Protein AF-A0A8H9HZ60-F1 (afdb_monomer_lite)

Sequence (226 aa):
MDEWSASLTGEKHLAPSTIRSYQGDVRLFTEFLIDARYGWGPACEEAFGTHPVAVCHEWNTLPRLQDYEGNPEARPFTRDELQRFLDYADDQVDRAVKSKRKGALAAYRDATLFKVVYGWGLRRTETSKLDVVDFGRNPKAPQFGRYGTLDVRYGKAKKGQPPRRRNVLSVMVWAVEAVAEYVENVRPRFGFPDHPALWITERGGRLQPGSINDRFEAYRDALAPR

Foldseek 3Di:
DQVVLCCCCPVVVDDLVVSLVVLVVLQVVLCVQPPVVVVNQVVCCVPPVGGGDRPRDPVRHDDCPDPDDDDPVPDDDDPVRLVLLLVLLVVQLVVCVVVPDPCNLVSLLLSLLSLVCVQQVDALQQSLPDFPVQFADDPVCCLLPSRQKGWRQADDDDVPGGGDIDITGGDDNVSSVSLVCCQPPRVVVLVAVPLGTSRADVVGDGDHSVNSVVSSCVSSVVPDDD

Structure (mmCIF, N/CA/C/O backbone):
data_AF-A0A8H9HZ60-F1
#
_entry.id   AF-A0A8H9HZ60-F1
#
loop_
_atom_site.group_PDB
_atom_site.id
_atom_site.type_symbol
_atom_site.label_atom_id
_atom_site.label_alt_id
_atom_site.label_comp_id
_atom_site.label_asym_id
_atom_site.label_entity_id
_atom_site.label_seq_id
_atom_site.pdbx_PDB_ins_code
_atom_site.Cartn_x
_atom_site.Cartn_y
_atom_site.Cartn_z
_atom_site.occupancy
_atom_site.B_iso_or_equiv
_atom_site.auth_seq_id
_atom_site.auth_comp_id
_atom_site.auth_asym_id
_atom_site.auth_atom_id
_atom_site.pdbx_PDB_model_num
ATOM 1 N N . MET A 1 1 ? 18.493 -14.191 -29.891 1.00 84.75 1 MET A N 1
ATOM 2 C CA . MET A 1 1 ? 17.252 -13.782 -29.190 1.00 84.75 1 MET A CA 1
ATOM 3 C C . MET A 1 1 ? 16.343 -14.963 -28.907 1.00 84.75 1 MET A C 1
ATOM 5 O O . MET A 1 1 ? 15.909 -15.091 -27.767 1.00 84.75 1 MET A O 1
ATOM 9 N N . ASP A 1 2 ? 16.091 -15.832 -29.887 1.00 83.56 2 ASP A N 1
ATOM 10 C CA . ASP A 1 2 ? 15.180 -16.974 -29.712 1.00 83.56 2 ASP A CA 1
ATOM 11 C C . ASP A 1 2 ? 15.686 -17.990 -28.687 1.00 83.56 2 ASP A C 1
ATOM 13 O O . ASP A 1 2 ? 14.967 -18.308 -27.749 1.00 83.56 2 ASP A O 1
ATOM 17 N N . GLU A 1 3 ? 16.951 -18.408 -28.783 1.00 87.88 3 GLU A N 1
ATOM 18 C CA . GLU A 1 3 ? 17.572 -19.330 -27.817 1.00 87.88 3 GLU A CA 1
ATOM 19 C C . GLU A 1 3 ? 17.566 -18.767 -26.386 1.00 87.88 3 GLU A C 1
ATOM 21 O O . GLU A 1 3 ? 17.199 -19.448 -25.432 1.00 87.88 3 GLU A O 1
ATOM 26 N N . TRP A 1 4 ? 17.883 -17.478 -26.236 1.00 90.56 4 TRP A N 1
ATOM 27 C CA . TRP A 1 4 ? 17.805 -16.796 -24.945 1.00 90.56 4 TRP A CA 1
ATOM 28 C C . TRP A 1 4 ? 16.369 -16.747 -24.408 1.00 90.56 4 TRP A C 1
ATOM 30 O O . TRP A 1 4 ? 16.133 -17.033 -23.241 1.00 90.56 4 TRP A O 1
ATOM 40 N N . SER A 1 5 ? 15.383 -16.441 -25.252 1.00 86.31 5 SER A N 1
ATOM 41 C CA . SER A 1 5 ? 13.973 -16.419 -24.839 1.00 86.31 5 SER A CA 1
ATOM 42 C C . SER A 1 5 ? 13.458 -17.823 -24.486 1.00 86.31 5 SER A C 1
ATOM 44 O O . SER A 1 5 ? 12.669 -17.977 -23.548 1.00 86.31 5 SER A O 1
ATOM 46 N N . ALA A 1 6 ? 13.943 -18.849 -25.190 1.00 86.81 6 ALA A N 1
ATOM 47 C CA . ALA A 1 6 ? 13.661 -20.248 -24.905 1.00 86.81 6 ALA A CA 1
ATOM 48 C C . ALA A 1 6 ? 14.235 -20.670 -23.547 1.00 86.81 6 ALA A C 1
ATOM 50 O O . ALA A 1 6 ? 13.501 -21.271 -22.768 1.00 86.81 6 ALA A O 1
ATOM 51 N N . SER A 1 7 ? 15.467 -20.285 -23.194 1.00 92.12 7 SER A N 1
ATOM 52 C CA . SER A 1 7 ? 16.032 -20.599 -21.871 1.00 92.12 7 SER A CA 1
ATOM 53 C C . SER A 1 7 ? 15.316 -19.860 -20.734 1.00 92.12 7 SER A C 1
ATOM 55 O O . SER A 1 7 ? 15.034 -20.447 -19.687 1.00 92.12 7 SER A O 1
ATOM 57 N N . LEU A 1 8 ? 14.902 -18.601 -20.941 1.00 90.75 8 LEU A N 1
ATOM 58 C CA . LEU A 1 8 ? 14.082 -17.873 -19.961 1.00 90.75 8 LEU A CA 1
ATOM 59 C C . LEU A 1 8 ? 12.740 -18.573 -19.673 1.00 90.75 8 LEU A C 1
ATOM 61 O O . LEU A 1 8 ? 12.241 -18.505 -18.548 1.00 90.75 8 LEU A O 1
ATOM 65 N N . THR A 1 9 ? 12.173 -19.248 -20.674 1.00 87.44 9 THR A N 1
ATOM 66 C CA . THR A 1 9 ? 10.899 -19.970 -20.560 1.00 87.44 9 THR A CA 1
ATOM 67 C C . THR A 1 9 ? 11.089 -21.393 -20.024 1.00 87.44 9 THR A C 1
ATOM 69 O O . THR A 1 9 ? 10.422 -21.797 -19.074 1.00 87.44 9 THR A O 1
ATOM 72 N N . GLY A 1 10 ? 11.985 -22.165 -20.641 1.00 87.31 10 GLY A N 1
ATOM 73 C CA . GLY A 1 10 ? 12.145 -23.602 -20.423 1.00 87.31 10 GLY A CA 1
ATOM 74 C C . GLY A 1 10 ? 13.052 -23.970 -19.255 1.00 87.31 10 GLY A C 1
ATOM 75 O O . GLY A 1 10 ? 12.804 -24.983 -18.616 1.00 87.31 10 GLY A O 1
ATOM 76 N N . GLU A 1 11 ? 14.061 -23.152 -18.946 1.00 92.62 11 GLU A N 1
ATOM 77 C CA . GLU A 1 11 ? 14.996 -23.422 -17.842 1.00 92.62 11 GLU A CA 1
ATOM 78 C C . GLU A 1 11 ? 14.675 -22.569 -16.618 1.00 92.62 11 GLU A C 1
ATOM 80 O O . GLU A 1 11 ? 14.647 -23.056 -15.490 1.00 92.62 11 GLU A O 1
ATOM 85 N N . LYS A 1 12 ? 14.429 -21.269 -16.829 1.00 89.94 12 LYS A N 1
ATOM 86 C CA . LYS A 1 12 ? 14.165 -20.330 -15.728 1.00 89.94 12 LYS A CA 1
ATOM 87 C C . LYS A 1 12 ? 12.693 -20.234 -15.346 1.00 89.94 12 LYS A C 1
ATOM 89 O O . LYS A 1 12 ? 12.387 -19.587 -14.346 1.00 89.94 12 LYS A O 1
ATOM 94 N N . HIS A 1 13 ? 11.801 -20.836 -16.137 1.00 87.75 13 HIS A N 1
ATOM 95 C CA . HIS A 1 13 ? 10.354 -20.855 -15.905 1.00 87.75 13 HIS A CA 1
ATOM 96 C C . HIS A 1 13 ? 9.770 -19.473 -15.567 1.00 87.75 13 HIS A C 1
ATOM 98 O O . HIS A 1 13 ? 8.895 -19.339 -14.708 1.00 87.75 13 HIS A O 1
ATOM 104 N N . LEU A 1 14 ? 10.276 -18.419 -16.216 1.00 88.69 14 LEU A N 1
ATOM 105 C CA . LEU A 1 14 ? 9.827 -17.058 -15.945 1.00 88.69 14 LEU A CA 1
ATOM 106 C C . LEU A 1 14 ? 8.430 -16.814 -16.515 1.00 88.69 14 LEU A C 1
ATOM 108 O O . LEU A 1 14 ? 8.050 -17.348 -17.556 1.00 88.69 14 LEU A O 1
ATOM 112 N N . ALA A 1 15 ? 7.680 -15.929 -15.858 1.00 85.00 15 ALA A N 1
ATOM 113 C CA . ALA A 1 15 ? 6.390 -15.490 -16.367 1.00 85.00 15 ALA A CA 1
ATOM 114 C C . ALA A 1 15 ? 6.552 -14.763 -17.723 1.00 85.00 15 ALA A C 1
ATOM 116 O O . ALA A 1 15 ? 7.487 -13.968 -17.877 1.00 85.00 15 ALA A O 1
ATOM 117 N N . PRO A 1 16 ? 5.613 -14.927 -18.677 1.00 84.81 16 PRO A N 1
ATOM 118 C CA . PRO A 1 16 ? 5.680 -14.263 -19.984 1.00 84.81 16 PRO A CA 1
ATOM 119 C C . PRO A 1 16 ? 5.831 -12.736 -19.904 1.00 84.81 16 PRO A C 1
ATOM 121 O O . PRO A 1 16 ? 6.540 -12.124 -20.705 1.00 84.81 16 PRO A O 1
ATOM 124 N N . SER A 1 17 ? 5.211 -12.107 -18.903 1.00 81.81 17 SER A N 1
ATOM 125 C CA . SER A 1 17 ? 5.324 -10.668 -18.648 1.00 81.81 17 SER A CA 1
ATOM 126 C C . SER A 1 17 ? 6.746 -10.242 -18.269 1.00 81.81 17 SER A C 1
ATOM 128 O O . SER A 1 17 ? 7.216 -9.206 -18.744 1.00 81.81 17 SER A O 1
ATOM 130 N N . THR A 1 18 ? 7.449 -11.053 -17.474 1.00 86.38 18 THR A N 1
ATOM 131 C CA . THR A 1 18 ? 8.854 -10.842 -17.104 1.00 86.38 18 THR A CA 1
ATOM 132 C C . THR A 1 18 ? 9.762 -10.984 -18.317 1.00 86.38 18 THR A C 1
ATOM 134 O O . THR A 1 18 ? 10.586 -10.105 -18.561 1.00 86.38 18 THR A O 1
ATOM 137 N N . ILE A 1 19 ? 9.568 -12.036 -19.117 1.00 89.62 19 ILE A N 1
ATOM 138 C CA . ILE A 1 19 ? 10.349 -12.268 -20.342 1.00 89.62 19 ILE A CA 1
ATOM 139 C C . ILE A 1 19 ? 10.196 -11.083 -21.298 1.00 89.62 19 ILE A C 1
ATOM 141 O O . ILE A 1 19 ? 11.192 -10.545 -21.779 1.00 89.62 19 ILE A O 1
ATOM 145 N N . ARG A 1 20 ? 8.966 -10.597 -21.508 1.00 87.44 20 ARG A N 1
ATOM 146 C CA . ARG A 1 20 ? 8.731 -9.398 -22.323 1.00 87.44 20 ARG A CA 1
ATOM 147 C C . ARG A 1 20 ? 9.354 -8.134 -21.756 1.00 87.44 20 ARG A C 1
ATOM 149 O O . ARG A 1 20 ? 9.775 -7.289 -22.538 1.00 87.44 20 ARG A O 1
ATOM 156 N N . SER A 1 21 ? 9.402 -7.977 -20.432 1.00 87.50 21 SER A N 1
ATOM 157 C CA . SER A 1 21 ? 10.111 -6.846 -19.823 1.00 87.50 21 SER A CA 1
ATOM 158 C C . SER A 1 21 ? 11.586 -6.883 -20.209 1.00 87.50 21 SER A C 1
ATOM 160 O O . SER A 1 21 ? 12.094 -5.894 -20.721 1.00 87.50 21 SER A O 1
ATOM 162 N N . TYR A 1 22 ? 12.239 -8.041 -20.069 1.00 91.50 22 TYR A N 1
ATOM 163 C CA . TYR A 1 22 ? 13.645 -8.196 -20.443 1.00 91.50 22 TYR A CA 1
ATOM 164 C C . TYR A 1 22 ? 13.882 -7.987 -21.938 1.00 91.50 22 TYR A C 1
ATOM 166 O O . TYR A 1 22 ? 14.799 -7.265 -22.316 1.00 91.50 22 TYR A O 1
ATOM 174 N N . GLN A 1 23 ? 13.040 -8.561 -22.802 1.00 91.25 23 GLN A N 1
ATOM 175 C CA . GLN A 1 23 ? 13.111 -8.313 -24.246 1.00 91.25 23 GLN A CA 1
ATOM 176 C C . GLN A 1 23 ? 12.928 -6.823 -24.576 1.00 91.25 23 GLN A C 1
ATOM 178 O O . GLN A 1 23 ? 13.615 -6.296 -25.450 1.00 91.25 23 GLN A O 1
ATOM 183 N N . GLY A 1 24 ? 12.036 -6.132 -23.859 1.00 90.19 24 GLY A N 1
ATOM 184 C CA . GLY A 1 24 ? 11.834 -4.690 -23.972 1.00 90.19 24 GLY A CA 1
ATOM 185 C C . GLY A 1 24 ? 13.065 -3.882 -23.564 1.00 90.19 24 GLY A C 1
ATOM 186 O O . GLY A 1 24 ? 13.444 -2.968 -24.292 1.00 90.19 24 GLY A O 1
ATOM 187 N N . ASP A 1 25 ? 13.713 -4.241 -22.456 1.00 91.75 25 ASP A N 1
ATOM 188 C CA . ASP A 1 25 ? 14.934 -3.584 -21.980 1.00 91.75 25 ASP A CA 1
ATOM 189 C C . ASP A 1 25 ? 16.093 -3.776 -22.970 1.00 91.75 25 ASP A C 1
ATOM 191 O O . ASP A 1 25 ? 16.764 -2.808 -23.330 1.00 91.75 25 ASP A O 1
ATOM 195 N N . VAL A 1 26 ? 16.279 -4.997 -23.490 1.00 93.12 26 VAL A N 1
ATOM 196 C CA . VAL A 1 26 ? 17.286 -5.283 -24.528 1.00 93.12 26 VAL A CA 1
ATOM 197 C C . VAL A 1 26 ? 16.985 -4.497 -25.800 1.00 93.12 26 VAL A C 1
ATOM 199 O O . VAL A 1 26 ? 17.895 -3.903 -26.374 1.00 93.12 26 VAL A O 1
ATOM 202 N N . ARG A 1 27 ? 15.714 -4.424 -26.221 1.00 91.75 27 ARG A N 1
ATOM 203 C CA . ARG A 1 27 ? 15.326 -3.630 -27.393 1.00 91.75 27 ARG A CA 1
ATOM 204 C C . ARG A 1 27 ? 15.700 -2.162 -27.205 1.00 91.75 27 ARG A C 1
ATOM 206 O O . ARG A 1 27 ? 16.402 -1.622 -28.052 1.00 91.75 27 ARG A O 1
ATOM 213 N N . LEU A 1 28 ? 15.294 -1.548 -26.091 1.00 92.25 28 LEU A N 1
ATOM 214 C CA . LEU A 1 28 ? 15.597 -0.144 -25.789 1.00 92.25 28 LEU A CA 1
ATOM 215 C C . LEU A 1 28 ? 17.107 0.120 -25.741 1.00 92.25 28 LEU A C 1
ATOM 217 O O . LEU A 1 28 ? 17.569 1.143 -26.239 1.00 92.25 28 LEU A O 1
ATOM 221 N N . PHE A 1 29 ? 17.881 -0.808 -25.178 1.00 93.06 29 PHE A N 1
ATOM 222 C CA . PHE A 1 29 ? 19.337 -0.710 -25.167 1.00 93.06 29 PHE A CA 1
ATOM 223 C C . PHE A 1 29 ? 19.929 -0.774 -26.580 1.00 93.06 29 PHE A C 1
ATOM 225 O O . PHE A 1 29 ? 20.767 0.050 -26.936 1.00 93.06 29 PHE A O 1
ATOM 232 N N . THR A 1 30 ? 19.466 -1.708 -27.414 1.00 92.88 30 THR A N 1
ATOM 233 C CA . THR A 1 30 ? 19.947 -1.823 -28.799 1.00 92.88 30 THR A CA 1
ATOM 234 C C . THR A 1 30 ? 19.542 -0.618 -29.647 1.00 92.88 30 THR A C 1
ATOM 236 O O . THR A 1 30 ? 20.363 -0.134 -30.413 1.00 92.88 30 THR A O 1
ATOM 239 N N . GLU A 1 31 ? 18.333 -0.074 -29.456 1.00 92.06 31 GLU A N 1
ATOM 240 C CA . GLU A 1 31 ? 17.872 1.166 -30.095 1.00 92.06 31 GLU A CA 1
ATOM 241 C C . GLU A 1 31 ? 18.759 2.356 -29.708 1.00 92.06 31 GLU A C 1
ATOM 243 O O . GLU A 1 31 ? 19.128 3.150 -30.567 1.00 92.06 31 GLU A O 1
ATOM 248 N N . PHE A 1 32 ? 19.157 2.454 -28.437 1.00 91.69 32 PHE A N 1
ATOM 249 C CA . PHE A 1 32 ? 20.102 3.470 -27.974 1.00 91.69 32 PHE A CA 1
ATOM 250 C C . PHE A 1 32 ? 21.490 3.333 -28.623 1.00 91.69 32 PHE A C 1
ATOM 252 O O . PHE A 1 32 ? 22.078 4.340 -29.013 1.00 91.69 32 PHE A O 1
ATOM 259 N N . LEU A 1 33 ? 22.011 2.109 -28.758 1.00 93.31 33 LEU A N 1
ATOM 260 C CA . LEU A 1 33 ? 23.333 1.864 -29.350 1.00 93.31 33 LEU A CA 1
ATOM 261 C C . LEU A 1 33 ? 23.398 2.181 -30.849 1.00 93.31 33 LEU A C 1
ATOM 263 O O . LEU A 1 33 ? 24.436 2.628 -31.331 1.00 93.31 33 LEU A O 1
ATOM 267 N N . ILE A 1 34 ? 22.319 1.931 -31.590 1.00 94.06 34 ILE A N 1
ATOM 268 C CA . ILE A 1 34 ? 22.291 2.137 -33.048 1.00 94.06 34 ILE A CA 1
ATOM 269 C C . ILE A 1 34 ? 21.817 3.536 -33.453 1.00 94.06 34 ILE A C 1
ATOM 271 O O . ILE A 1 34 ? 21.879 3.896 -34.627 1.00 94.06 34 ILE A O 1
ATOM 275 N N . ASP A 1 35 ? 21.321 4.333 -32.508 1.00 94.38 35 ASP A N 1
ATOM 276 C CA . ASP A 1 35 ? 20.880 5.692 -32.781 1.00 94.38 35 ASP A CA 1
ATOM 277 C C . ASP A 1 35 ? 22.085 6.604 -33.052 1.00 94.38 35 ASP A C 1
ATOM 279 O O . ASP A 1 35 ? 22.895 6.917 -32.172 1.00 94.38 35 ASP A O 1
ATOM 283 N N . ALA A 1 36 ? 22.173 7.058 -34.305 1.00 92.19 36 ALA A N 1
ATOM 284 C CA . ALA A 1 36 ? 23.266 7.876 -34.819 1.00 92.19 36 ALA A CA 1
ATOM 285 C C . ALA A 1 36 ? 23.504 9.166 -34.013 1.00 92.19 36 ALA A C 1
ATOM 287 O O . ALA A 1 36 ? 24.618 9.688 -34.024 1.00 92.19 36 ALA A O 1
ATOM 288 N N . ARG A 1 37 ? 22.502 9.668 -33.276 1.00 95.31 37 ARG A N 1
ATOM 289 C CA . ARG A 1 37 ? 22.633 10.869 -32.434 1.00 95.31 37 ARG A CA 1
ATOM 290 C C . ARG A 1 37 ? 23.625 10.694 -31.287 1.00 95.31 37 ARG A C 1
ATOM 292 O O . ARG A 1 37 ? 24.149 11.693 -30.802 1.00 95.31 37 ARG A O 1
ATOM 299 N N . TYR A 1 38 ? 23.870 9.461 -30.845 1.00 93.94 38 TYR A N 1
ATOM 300 C CA . TYR A 1 38 ? 24.785 9.173 -29.738 1.00 93.94 38 TYR A CA 1
ATOM 301 C C . TYR A 1 38 ? 26.203 8.810 -30.193 1.00 93.94 38 TYR A C 1
ATOM 303 O O . TYR A 1 38 ? 27.106 8.786 -29.364 1.00 93.94 38 TYR A O 1
ATOM 311 N N . GLY A 1 39 ? 26.418 8.538 -31.486 1.00 93.38 39 GLY A N 1
ATOM 312 C CA . GLY A 1 39 ? 27.750 8.268 -32.042 1.00 93.38 39 GLY A CA 1
ATOM 313 C C . GLY A 1 39 ? 28.370 6.916 -31.660 1.00 93.38 39 GLY A C 1
ATOM 314 O O . GLY A 1 39 ? 29.539 6.684 -31.961 1.00 93.38 39 GLY A O 1
ATOM 315 N N . TRP A 1 40 ? 27.611 6.007 -31.038 1.00 95.81 40 TRP A N 1
ATOM 316 C CA . TRP A 1 40 ? 28.119 4.692 -30.625 1.00 95.81 40 TRP A CA 1
ATOM 317 C C . TRP A 1 40 ? 28.503 3.791 -31.797 1.00 95.81 40 TRP A C 1
ATOM 319 O O . TRP A 1 40 ? 29.479 3.061 -31.683 1.00 95.81 40 TRP A O 1
ATOM 329 N N . GLY A 1 41 ? 27.789 3.867 -32.924 1.00 94.38 41 GLY A N 1
ATOM 330 C CA . GLY A 1 41 ? 28.121 3.106 -34.134 1.00 94.38 41 GLY A CA 1
ATOM 331 C C . GLY A 1 41 ? 29.574 3.319 -34.582 1.00 94.38 41 GLY A C 1
ATOM 332 O O . GLY A 1 41 ? 30.353 2.370 -34.514 1.00 94.38 41 GLY A O 1
ATOM 333 N N . PRO A 1 42 ? 29.969 4.556 -34.946 1.00 95.12 42 PRO A N 1
ATOM 334 C CA . PRO A 1 42 ? 31.350 4.871 -35.315 1.00 95.12 42 PRO A CA 1
ATOM 335 C C . PRO A 1 42 ? 32.375 4.539 -34.224 1.00 95.12 42 PRO A C 1
ATOM 337 O O . PRO A 1 42 ? 33.429 3.988 -34.523 1.00 95.12 42 PRO A O 1
ATOM 340 N N . ALA A 1 43 ? 32.058 4.820 -32.954 1.00 95.69 43 ALA A N 1
ATOM 341 C CA . ALA A 1 43 ? 32.955 4.505 -31.842 1.00 95.69 43 ALA A CA 1
ATOM 342 C C . ALA A 1 43 ? 33.203 2.990 -31.705 1.00 95.69 43 ALA A C 1
ATOM 344 O O . ALA A 1 43 ? 34.318 2.561 -31.413 1.00 95.69 43 ALA A O 1
ATOM 345 N N . CYS A 1 44 ? 32.177 2.165 -31.932 1.00 95.75 44 CYS A N 1
ATOM 346 C CA . CYS A 1 44 ? 32.318 0.714 -31.945 1.00 95.75 44 CYS A CA 1
ATOM 347 C C . CYS A 1 44 ? 33.093 0.218 -33.170 1.00 95.75 44 CYS A C 1
ATOM 349 O O . CYS A 1 44 ? 33.904 -0.693 -33.024 1.00 95.75 44 CYS A O 1
ATOM 351 N N . GLU A 1 45 ? 32.900 0.817 -34.348 1.00 95.12 45 GLU A N 1
ATOM 352 C CA . GLU A 1 45 ? 33.682 0.461 -35.539 1.00 95.12 45 GLU A CA 1
ATOM 353 C C . GLU A 1 45 ? 35.168 0.751 -35.343 1.00 95.12 45 GLU A C 1
ATOM 355 O O . GLU A 1 45 ? 36.001 -0.093 -35.666 1.00 95.12 45 GLU A O 1
ATOM 360 N N . GLU A 1 46 ? 35.503 1.896 -34.749 1.00 96.94 46 GLU A N 1
ATOM 361 C CA . GLU A 1 46 ? 36.883 2.258 -34.425 1.00 96.94 46 GLU A CA 1
ATOM 362 C C . GLU A 1 46 ? 37.497 1.307 -33.387 1.00 96.94 46 GLU A C 1
ATOM 364 O O . GLU A 1 46 ? 38.612 0.820 -33.569 1.00 96.94 46 GLU A O 1
ATOM 369 N N . ALA A 1 47 ? 36.770 1.012 -32.306 1.00 96.75 47 ALA A N 1
ATOM 370 C CA . ALA A 1 47 ? 37.297 0.221 -31.196 1.00 96.75 47 ALA A CA 1
ATOM 371 C C . ALA A 1 47 ? 37.300 -1.297 -31.450 1.00 96.75 47 ALA A C 1
ATOM 373 O O . ALA A 1 47 ? 38.166 -2.007 -30.937 1.00 96.75 47 ALA A O 1
ATOM 374 N N . PHE A 1 48 ? 36.321 -1.810 -32.198 1.00 95.88 48 PHE A N 1
ATOM 375 C CA . PHE A 1 48 ? 36.048 -3.246 -32.328 1.00 95.88 48 PHE A CA 1
ATOM 376 C C . PHE A 1 48 ? 35.998 -3.740 -33.780 1.00 95.88 48 PHE A C 1
ATOM 378 O O . PHE A 1 48 ? 35.824 -4.938 -34.002 1.00 95.88 48 PHE A O 1
ATOM 385 N N . GLY A 1 49 ? 36.136 -2.855 -34.774 1.00 95.38 49 GLY A N 1
ATOM 386 C CA . GLY A 1 49 ? 36.089 -3.211 -36.196 1.00 95.38 49 GLY A CA 1
ATOM 387 C C . GLY A 1 49 ? 34.691 -3.560 -36.718 1.00 95.38 49 GLY A C 1
ATOM 388 O O . GLY A 1 49 ? 34.571 -4.115 -37.808 1.00 95.38 49 GLY A O 1
ATOM 389 N N . THR A 1 50 ? 33.634 -3.285 -35.946 1.00 95.00 50 THR A N 1
ATOM 390 C CA . THR A 1 50 ? 32.233 -3.546 -36.316 1.00 95.00 50 THR A CA 1
ATOM 391 C C . THR A 1 50 ? 31.267 -2.650 -35.533 1.00 95.00 50 THR A C 1
ATOM 393 O O . THR A 1 50 ? 31.633 -2.109 -34.490 1.00 95.00 50 THR A O 1
ATOM 396 N N . HIS A 1 51 ? 30.022 -2.511 -35.996 1.00 90.81 51 HIS A N 1
ATOM 397 C CA . HIS A 1 51 ? 28.974 -1.720 -35.341 1.00 90.81 51 HIS A CA 1
ATOM 398 C C . HIS A 1 51 ? 27.875 -2.594 -34.710 1.00 90.81 51 HIS A C 1
ATOM 400 O O . HIS A 1 51 ? 27.600 -3.703 -35.178 1.00 90.81 51 HIS A O 1
ATOM 406 N N . PRO A 1 52 ? 27.195 -2.102 -33.656 1.00 92.62 52 PRO A N 1
ATOM 407 C CA . PRO A 1 52 ? 26.023 -2.766 -33.103 1.00 92.62 52 PRO A CA 1
ATOM 408 C C . PRO A 1 52 ? 24.858 -2.771 -34.101 1.00 92.62 52 PRO A C 1
ATOM 410 O O . PRO A 1 52 ? 24.654 -1.820 -34.852 1.00 92.62 52 PRO A O 1
ATOM 413 N N . VAL A 1 53 ? 24.043 -3.824 -34.051 1.00 90.62 53 VAL A N 1
ATOM 414 C CA . VAL A 1 53 ? 22.792 -3.945 -34.811 1.00 90.62 53 VAL A CA 1
ATOM 415 C C . VAL A 1 53 ? 21.629 -4.241 -33.868 1.00 90.62 53 VAL A C 1
ATOM 417 O O . VAL A 1 53 ? 21.815 -4.813 -32.790 1.00 90.62 53 VAL A O 1
ATOM 420 N N . ALA A 1 54 ? 20.411 -3.869 -34.268 1.00 89.06 54 ALA A N 1
ATOM 421 C CA . ALA A 1 54 ? 19.213 -4.284 -33.547 1.00 89.06 54 ALA A CA 1
ATOM 422 C C . ALA A 1 54 ? 19.089 -5.811 -33.602 1.00 89.06 54 ALA A C 1
ATOM 424 O O . ALA A 1 54 ? 19.085 -6.389 -34.685 1.00 89.06 54 ALA A O 1
ATOM 425 N N . VAL A 1 55 ? 18.961 -6.452 -32.440 1.00 89.50 55 VAL A N 1
ATOM 426 C CA . VAL A 1 55 ? 18.745 -7.907 -32.350 1.00 89.50 55 VAL A CA 1
ATOM 427 C C . VAL A 1 55 ? 17.308 -8.265 -31.975 1.00 89.50 55 VAL A C 1
ATOM 429 O O . VAL A 1 55 ? 16.903 -9.412 -32.147 1.00 89.50 55 VAL A O 1
ATOM 432 N N . CYS A 1 56 ? 16.534 -7.294 -31.480 1.00 87.31 56 CYS A N 1
ATOM 433 C CA . CYS A 1 56 ? 15.121 -7.441 -31.141 1.00 87.31 56 CYS A CA 1
ATOM 434 C C . CYS A 1 56 ? 14.243 -7.012 -32.323 1.00 87.31 56 CYS A C 1
ATOM 436 O O . CYS A 1 56 ? 14.213 -5.839 -32.693 1.00 87.31 56 CYS A O 1
ATOM 438 N N . HIS A 1 57 ? 13.478 -7.951 -32.862 1.00 83.38 57 HIS A N 1
ATOM 439 C CA . HIS A 1 57 ? 12.555 -7.781 -33.975 1.00 83.38 57 HIS A CA 1
ATOM 440 C C . HIS A 1 57 ? 11.167 -8.312 -33.608 1.00 83.38 57 HIS A C 1
ATOM 442 O O . HIS A 1 57 ? 10.991 -9.044 -32.633 1.00 83.38 57 HIS A O 1
ATOM 448 N N . GLU A 1 58 ? 10.162 -7.964 -34.407 1.00 77.12 58 GLU A N 1
ATOM 449 C CA . GLU A 1 58 ? 8.775 -8.379 -34.166 1.00 77.12 58 GLU A CA 1
ATOM 450 C C . GLU A 1 58 ? 8.600 -9.908 -34.169 1.00 77.12 58 GLU A C 1
ATOM 452 O O . GLU A 1 58 ? 7.808 -10.437 -33.398 1.00 77.12 58 GLU A O 1
ATOM 457 N N . TRP A 1 59 ? 9.387 -10.630 -34.971 1.00 76.69 59 TRP A N 1
ATOM 458 C CA . TRP A 1 59 ? 9.315 -12.092 -35.088 1.00 76.69 59 TRP A CA 1
ATOM 459 C C . TRP A 1 59 ? 10.102 -12.866 -34.021 1.00 76.69 59 TRP A C 1
ATOM 461 O O . TRP A 1 59 ? 9.896 -14.068 -33.894 1.00 76.69 59 TRP A O 1
ATOM 471 N N . ASN A 1 60 ? 10.997 -12.214 -33.268 1.00 81.69 60 ASN A N 1
ATOM 472 C CA . ASN A 1 60 ? 11.846 -12.863 -32.252 1.00 81.69 60 ASN A CA 1
ATOM 473 C C . ASN A 1 60 ? 11.637 -12.299 -30.831 1.00 81.69 60 ASN A C 1
ATOM 475 O O . ASN A 1 60 ? 12.427 -12.547 -29.915 1.00 81.69 60 ASN A O 1
ATOM 479 N N . THR A 1 61 ? 10.568 -11.519 -30.647 1.00 79.38 61 THR A N 1
ATOM 480 C CA . THR A 1 61 ? 10.119 -11.007 -29.350 1.00 79.38 61 THR A CA 1
ATOM 481 C C . THR A 1 61 ? 8.689 -11.454 -29.090 1.00 79.38 61 THR A C 1
ATOM 483 O O . THR A 1 61 ? 7.899 -11.637 -30.011 1.00 79.38 61 THR A O 1
ATOM 486 N N . LEU A 1 62 ? 8.340 -11.664 -27.821 1.00 72.00 62 LEU A N 1
ATOM 487 C CA . LEU A 1 62 ? 6.990 -12.067 -27.451 1.00 72.00 62 LEU A CA 1
ATOM 488 C C . LEU A 1 62 ? 6.049 -10.860 -27.606 1.00 72.00 62 LEU A C 1
ATOM 490 O O . LEU A 1 62 ? 6.230 -9.854 -26.910 1.00 72.00 62 LEU A O 1
ATOM 494 N N . PRO A 1 63 ? 5.015 -10.929 -28.462 1.00 66.88 63 PRO A N 1
ATOM 495 C CA . PRO A 1 63 ? 4.046 -9.852 -28.577 1.00 66.88 63 PRO A CA 1
ATOM 496 C C . PRO A 1 63 ? 3.191 -9.744 -27.308 1.00 66.88 63 PRO A C 1
ATOM 498 O O . PRO A 1 63 ? 2.891 -10.726 -26.620 1.00 66.88 63 PRO A O 1
ATOM 501 N N . ARG A 1 64 ? 2.747 -8.525 -26.987 1.00 63.00 64 ARG A N 1
ATOM 502 C CA . ARG A 1 64 ? 1.710 -8.314 -25.970 1.00 63.00 64 ARG A CA 1
ATOM 503 C C . ARG A 1 64 ? 0.341 -8.521 -26.617 1.00 63.00 64 ARG A C 1
ATOM 505 O O . ARG A 1 64 ? -0.309 -7.560 -27.009 1.00 63.00 64 ARG A O 1
ATOM 512 N N . LEU A 1 65 ? -0.066 -9.782 -26.751 1.00 62.59 65 LEU A N 1
ATOM 513 C CA . LEU A 1 65 ? -1.329 -10.158 -27.401 1.00 62.59 65 LEU A CA 1
ATOM 514 C C . LEU A 1 65 ? -2.566 -9.879 -26.532 1.00 62.59 65 LEU A C 1
ATOM 516 O O . LEU A 1 65 ? -3.666 -9.765 -27.062 1.00 62.59 65 LEU A O 1
ATOM 520 N N . GLN A 1 66 ? -2.403 -9.752 -25.209 1.00 57.19 66 GLN A N 1
ATOM 521 C CA . GLN A 1 66 ? -3.496 -9.471 -24.277 1.00 57.19 66 GLN A CA 1
ATOM 522 C C . GLN A 1 66 ? -3.158 -8.340 -23.304 1.00 57.19 66 GLN A C 1
ATOM 524 O O . GLN A 1 66 ? -2.028 -8.170 -22.837 1.00 57.19 66 GLN A O 1
ATOM 529 N N . ASP A 1 67 ? -4.182 -7.552 -22.978 1.00 54.19 67 ASP A N 1
ATOM 530 C CA . ASP A 1 67 ? -4.060 -6.453 -22.025 1.00 54.19 67 ASP A CA 1
ATOM 531 C C . ASP A 1 67 ? -4.044 -6.916 -20.562 1.00 54.19 67 ASP A C 1
ATOM 533 O O . ASP A 1 67 ? -3.469 -6.219 -19.717 1.00 54.19 67 ASP A O 1
ATOM 537 N N . TYR A 1 68 ? -4.626 -8.086 -20.279 1.00 60.12 68 TYR A N 1
ATOM 538 C CA . TYR A 1 68 ? -4.688 -8.713 -18.963 1.00 60.12 68 TYR A CA 1
ATOM 539 C C . TYR A 1 68 ? -4.009 -10.084 -18.982 1.00 60.12 68 TYR A C 1
ATOM 541 O O . TYR A 1 68 ? -4.351 -10.931 -19.796 1.00 60.12 68 TYR A O 1
ATOM 549 N N . GLU A 1 69 ? -3.074 -10.295 -18.057 1.00 63.31 69 GLU A N 1
ATOM 550 C CA . GLU A 1 69 ? -2.274 -11.525 -17.932 1.00 63.31 69 GLU A CA 1
ATOM 551 C C . GLU A 1 69 ? -2.212 -12.010 -16.482 1.00 63.31 69 GLU A C 1
ATOM 553 O O . GLU A 1 69 ? -1.202 -12.537 -16.015 1.00 63.31 69 GLU A O 1
ATOM 558 N N . GLY A 1 70 ? -3.269 -11.739 -15.715 1.00 67.94 70 GLY A N 1
ATOM 559 C CA . GLY A 1 70 ? -3.372 -12.274 -14.365 1.00 67.94 70 GLY A CA 1
ATOM 560 C C . GLY A 1 70 ? -3.479 -13.796 -14.403 1.00 67.94 70 GLY A C 1
ATOM 561 O O . GLY A 1 70 ? -4.113 -14.350 -15.298 1.00 67.94 70 GLY A O 1
ATOM 562 N N . ASN A 1 71 ? -2.875 -14.463 -13.418 1.00 73.25 71 ASN A N 1
ATOM 563 C CA . ASN A 1 71 ? -3.081 -15.892 -13.217 1.00 73.25 71 ASN A CA 1
ATOM 564 C C . ASN A 1 71 ? -4.582 -16.142 -12.948 1.00 73.25 71 ASN A C 1
ATOM 566 O O . ASN A 1 71 ? -5.100 -15.543 -12.002 1.00 73.25 71 ASN A O 1
ATOM 570 N N . PRO A 1 72 ? -5.282 -16.991 -13.727 1.00 78.12 72 PRO A N 1
ATOM 571 C CA . PRO A 1 72 ? -6.699 -17.289 -13.499 1.00 78.12 72 PRO A CA 1
ATOM 572 C C . PRO A 1 72 ? -6.980 -17.864 -12.102 1.00 78.12 72 PRO A C 1
ATOM 574 O O . PRO A 1 72 ? -8.053 -17.627 -11.554 1.00 78.12 72 PRO A O 1
ATOM 577 N N . GLU A 1 73 ? -5.998 -18.528 -11.485 1.00 80.12 73 GLU A N 1
ATOM 578 C CA . GLU A 1 73 ? -6.105 -19.062 -10.121 1.00 80.12 73 GLU A CA 1
ATOM 579 C C . GLU A 1 73 ? -6.093 -17.967 -9.039 1.00 80.12 73 GLU A C 1
ATOM 581 O O . GLU A 1 73 ? -6.475 -18.207 -7.892 1.00 80.12 73 GLU A O 1
ATOM 586 N N . ALA A 1 74 ? -5.704 -16.730 -9.378 1.00 80.75 74 ALA A N 1
ATOM 587 C CA . ALA A 1 74 ? -5.789 -15.579 -8.480 1.00 80.75 74 ALA A CA 1
ATOM 588 C C . ALA A 1 74 ? -7.234 -15.050 -8.396 1.00 80.75 74 ALA A C 1
ATOM 590 O O . ALA A 1 74 ? -7.532 -13.916 -8.787 1.00 80.75 74 ALA A O 1
ATOM 591 N N . ARG A 1 75 ? -8.148 -15.889 -7.893 1.00 89.12 75 ARG A N 1
ATOM 592 C CA . ARG A 1 75 ? -9.567 -15.552 -7.752 1.00 89.12 75 ARG A CA 1
ATOM 593 C C . ARG A 1 75 ? -9.840 -14.623 -6.557 1.00 89.12 75 ARG A C 1
ATOM 595 O O . ARG A 1 75 ? -9.097 -14.637 -5.573 1.00 89.12 75 ARG A O 1
ATOM 602 N N . PRO A 1 76 ? -10.943 -13.855 -6.585 1.00 89.81 76 PRO A N 1
ATOM 603 C CA . PRO A 1 76 ? -11.426 -13.139 -5.409 1.00 89.81 76 PRO A CA 1
ATOM 604 C C . PRO A 1 76 ? -11.769 -14.086 -4.248 1.00 89.81 76 PRO A C 1
ATOM 606 O O . PRO A 1 76 ? -12.180 -15.231 -4.465 1.00 89.81 76 PRO A O 1
ATOM 609 N N . PHE A 1 77 ? -11.667 -13.583 -3.016 1.00 92.81 77 PHE A N 1
ATOM 610 C CA . PHE A 1 77 ? -12.232 -14.257 -1.847 1.00 92.81 77 PHE A CA 1
ATOM 611 C C . PHE A 1 77 ? -13.754 -14.361 -1.962 1.00 92.81 77 PHE A C 1
ATOM 613 O O . PHE A 1 77 ? -14.433 -13.431 -2.404 1.00 92.81 77 PHE A O 1
ATOM 620 N N . THR A 1 78 ? -14.291 -15.489 -1.508 1.00 94.81 78 THR A N 1
ATOM 621 C CA . THR A 1 78 ? -15.705 -15.597 -1.146 1.00 94.81 78 THR A CA 1
ATOM 622 C C . THR A 1 78 ? -16.000 -14.731 0.082 1.00 94.81 78 THR A C 1
ATOM 624 O O . THR A 1 78 ? -15.091 -14.295 0.792 1.00 94.81 78 THR A O 1
ATOM 627 N N . ARG A 1 79 ? -17.285 -14.480 0.361 1.00 94.19 79 ARG A N 1
ATOM 628 C CA . ARG A 1 79 ? -17.684 -13.706 1.549 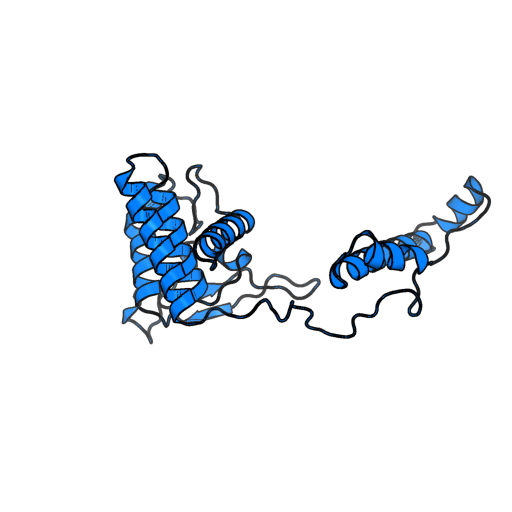1.00 94.19 79 ARG A CA 1
ATOM 629 C C . ARG A 1 79 ? -17.209 -14.364 2.847 1.00 94.19 79 ARG A C 1
ATOM 631 O O . ARG A 1 79 ? -16.694 -13.662 3.708 1.00 94.19 79 ARG A O 1
ATOM 638 N N . ASP A 1 80 ? -17.293 -15.688 2.939 1.00 96.50 80 ASP A N 1
ATOM 639 C CA . ASP A 1 80 ? -16.882 -16.436 4.132 1.00 96.50 80 ASP A CA 1
ATOM 640 C C . ASP A 1 80 ? -15.358 -16.462 4.304 1.00 96.50 80 ASP A C 1
ATOM 642 O O . ASP A 1 80 ? -14.844 -16.401 5.418 1.00 96.50 80 ASP A O 1
ATOM 646 N N . GLU A 1 81 ? -14.597 -16.532 3.209 1.00 96.31 81 GLU A N 1
ATOM 647 C CA . GLU A 1 81 ? -13.135 -16.391 3.257 1.00 96.31 81 GLU A CA 1
ATOM 648 C C . GLU A 1 81 ? -12.716 -14.993 3.697 1.00 96.31 81 GLU A C 1
ATOM 650 O O . GLU A 1 81 ? -11.817 -14.860 4.523 1.00 96.31 81 GLU A O 1
ATOM 655 N N . LEU A 1 82 ? -13.386 -13.958 3.189 1.00 96.62 82 LEU A N 1
ATOM 656 C CA . LEU A 1 82 ? -13.128 -12.590 3.612 1.00 96.62 82 LEU A CA 1
ATOM 657 C C . LEU A 1 82 ? -13.471 -12.381 5.090 1.00 96.62 82 LEU A C 1
ATOM 659 O O . LEU A 1 82 ? -12.681 -11.764 5.799 1.00 96.62 82 LEU A O 1
ATOM 663 N N . GLN A 1 83 ? -14.616 -12.890 5.550 1.00 96.62 83 GLN A N 1
ATOM 664 C CA . GLN A 1 83 ? -15.005 -12.807 6.957 1.00 96.62 83 GLN A CA 1
ATOM 665 C C . GLN A 1 83 ? -13.943 -13.472 7.835 1.00 96.62 83 GLN A C 1
ATOM 667 O O . GLN A 1 83 ? -13.378 -12.811 8.699 1.00 96.62 83 GLN A O 1
ATOM 672 N N . ARG A 1 84 ? -13.557 -14.718 7.525 1.00 97.88 84 ARG A N 1
ATOM 673 C CA . ARG A 1 84 ? -12.483 -15.427 8.243 1.00 97.88 84 ARG A CA 1
ATOM 674 C C . ARG A 1 84 ? -11.154 -14.675 8.219 1.00 97.88 84 ARG A C 1
ATOM 676 O O . ARG A 1 84 ? -10.431 -14.687 9.208 1.00 97.88 84 ARG A O 1
ATOM 683 N N . PHE A 1 85 ? -10.822 -14.024 7.106 1.00 98.06 85 PHE A N 1
ATOM 684 C CA . PHE A 1 85 ? -9.615 -13.209 6.994 1.00 98.06 85 PHE A CA 1
ATOM 685 C C . PHE A 1 85 ? -9.646 -11.990 7.925 1.00 98.06 85 PHE A C 1
ATOM 687 O O . PHE A 1 85 ? -8.654 -11.710 8.600 1.00 98.06 85 PHE A O 1
ATOM 694 N N . LEU A 1 86 ? -10.770 -11.270 7.979 1.00 98.06 86 LEU A N 1
ATOM 695 C CA . LEU A 1 86 ? -10.929 -10.113 8.862 1.00 98.06 86 LEU A CA 1
ATOM 696 C C . LEU A 1 86 ? -10.998 -10.532 10.338 1.00 98.06 86 LEU A C 1
ATOM 698 O O . LEU A 1 86 ? -10.332 -9.905 11.159 1.00 98.06 86 LEU A O 1
ATOM 702 N N . ASP A 1 87 ? -11.691 -11.627 10.651 1.00 98.25 87 ASP A N 1
ATOM 703 C CA . ASP A 1 87 ? -11.746 -12.199 12.002 1.00 98.25 87 ASP A CA 1
ATOM 704 C C . ASP A 1 87 ? -10.351 -12.623 12.471 1.00 98.25 87 ASP A C 1
ATOM 706 O O . ASP A 1 87 ? -9.934 -12.303 13.579 1.00 98.25 87 ASP A O 1
ATOM 710 N N . TYR A 1 88 ? -9.566 -13.271 11.604 1.00 98.25 88 TYR A N 1
ATOM 711 C CA . TYR A 1 88 ? -8.188 -13.639 11.924 1.00 98.25 88 TYR A CA 1
ATOM 712 C C . TYR A 1 88 ? -7.300 -12.418 12.191 1.00 98.25 88 TYR A C 1
ATOM 714 O O . TYR A 1 88 ? -6.402 -12.474 13.039 1.00 98.25 88 TYR A O 1
ATOM 722 N N . ALA A 1 89 ? -7.523 -11.321 11.462 1.00 97.94 89 ALA A N 1
ATOM 723 C CA . ALA A 1 89 ? -6.807 -10.073 11.681 1.00 97.94 89 ALA A CA 1
ATOM 724 C C . ALA A 1 89 ? -7.150 -9.461 13.049 1.00 97.94 89 ALA A C 1
ATOM 726 O O . ALA A 1 89 ? -6.236 -9.019 13.748 1.00 97.94 89 ALA A O 1
ATOM 727 N N . ASP A 1 90 ? -8.422 -9.493 13.450 1.00 97.62 90 ASP A N 1
ATOM 728 C CA . ASP A 1 90 ? -8.875 -9.061 14.776 1.00 97.62 90 ASP A CA 1
ATOM 729 C C . ASP A 1 90 ? -8.335 -9.983 15.888 1.00 97.62 90 ASP A C 1
ATOM 731 O O . ASP A 1 90 ? -7.792 -9.501 16.883 1.00 97.62 90 ASP A O 1
ATOM 735 N N . ASP A 1 91 ? -8.318 -11.300 15.673 1.00 97.12 91 ASP A N 1
ATOM 736 C CA . ASP A 1 91 ? -7.688 -12.275 16.571 1.00 97.12 91 ASP A CA 1
ATOM 737 C C . ASP A 1 91 ? -6.199 -11.975 16.813 1.00 97.12 91 ASP A C 1
ATOM 739 O O . ASP A 1 91 ? -5.677 -12.221 17.907 1.00 97.12 91 ASP A O 1
ATOM 743 N N . GLN A 1 92 ? -5.474 -11.448 15.814 1.00 96.12 92 GLN A N 1
ATOM 744 C CA . GLN A 1 92 ? -4.077 -11.044 16.016 1.00 96.12 92 GLN A CA 1
ATOM 745 C C . GLN A 1 92 ? -3.956 -9.879 16.999 1.00 96.12 92 GLN A C 1
ATOM 747 O O . GLN A 1 92 ? -2.974 -9.817 17.745 1.00 96.12 92 GLN A O 1
ATOM 752 N N . VAL A 1 93 ? -4.943 -8.979 17.037 1.00 95.44 93 VAL A N 1
ATOM 753 C CA . VAL A 1 93 ? -5.005 -7.894 18.023 1.00 95.44 93 VAL A CA 1
ATOM 754 C C . VAL A 1 93 ? -5.147 -8.485 19.420 1.00 95.44 93 VAL A C 1
ATOM 756 O O . VAL A 1 93 ? -4.327 -8.195 20.293 1.00 95.44 93 VAL A O 1
ATOM 759 N N . ASP A 1 94 ? -6.108 -9.387 19.610 1.00 94.62 94 ASP A N 1
ATOM 760 C CA . ASP A 1 94 ? -6.360 -10.044 20.893 1.00 94.62 94 ASP A CA 1
ATOM 761 C C . ASP A 1 94 ? -5.146 -10.824 21.396 1.00 94.62 94 ASP A C 1
ATOM 763 O O . ASP A 1 94 ? -4.771 -10.734 22.571 1.00 94.62 94 ASP A O 1
ATOM 767 N N . ARG A 1 95 ? -4.489 -11.575 20.507 1.00 93.62 95 ARG A N 1
ATOM 768 C CA . ARG A 1 95 ? -3.255 -12.305 20.826 1.00 93.62 95 ARG A CA 1
ATOM 769 C C . ARG A 1 95 ? -2.141 -11.349 21.237 1.00 93.62 95 ARG A C 1
ATOM 771 O O . ARG A 1 95 ? -1.468 -11.597 22.241 1.00 93.62 95 ARG A O 1
ATOM 778 N N . ALA A 1 96 ? -1.957 -10.252 20.503 1.00 92.56 96 ALA A N 1
ATOM 779 C CA . ALA A 1 96 ? -0.935 -9.262 20.814 1.00 92.56 96 ALA A CA 1
ATOM 780 C C . ALA A 1 96 ? -1.190 -8.603 22.180 1.00 92.56 96 ALA A C 1
ATOM 782 O O . ALA A 1 96 ? -0.269 -8.539 22.998 1.00 92.56 96 ALA A O 1
ATOM 783 N N . VAL A 1 97 ? -2.435 -8.213 22.472 1.00 90.62 97 VAL A N 1
ATOM 784 C CA . VAL A 1 97 ? -2.839 -7.637 23.766 1.00 90.62 97 VAL A CA 1
ATOM 785 C C . VAL A 1 97 ? -2.613 -8.629 24.913 1.00 90.62 97 VAL A C 1
ATOM 787 O O . VAL A 1 97 ? -1.958 -8.284 25.899 1.00 90.62 97 VAL A O 1
ATOM 790 N N . LYS A 1 98 ? -3.071 -9.882 24.776 1.00 90.69 98 LYS A N 1
ATOM 791 C CA . LYS A 1 98 ? -2.905 -10.932 25.801 1.00 90.69 98 LYS A CA 1
ATOM 792 C C . LYS A 1 98 ? -1.439 -11.265 26.072 1.00 90.69 98 LYS A C 1
ATOM 794 O O . LYS A 1 98 ? -1.072 -11.537 27.213 1.00 90.69 98 LYS A O 1
ATOM 799 N N . SER A 1 99 ? -0.587 -11.215 25.046 1.00 85.38 99 SER A N 1
ATOM 800 C CA . SER A 1 99 ? 0.836 -11.542 25.179 1.00 85.38 99 SER A CA 1
ATOM 801 C C . SER A 1 99 ? 1.633 -10.548 26.038 1.00 85.38 99 SER A C 1
ATOM 803 O O . SER A 1 99 ? 2.744 -10.878 26.450 1.00 85.38 99 SER A O 1
ATOM 805 N N . LYS A 1 100 ? 1.101 -9.337 26.294 1.00 76.69 100 LYS A N 1
ATOM 806 C CA . LYS A 1 100 ? 1.785 -8.207 26.964 1.00 76.69 100 LYS A CA 1
ATOM 807 C C . LYS A 1 100 ? 3.130 -7.800 26.331 1.00 76.69 100 LYS A C 1
ATOM 809 O O . LYS A 1 100 ? 3.900 -7.061 26.943 1.00 76.69 100 LYS A O 1
ATOM 814 N N . ARG A 1 101 ? 3.437 -8.267 25.116 1.00 70.94 101 ARG A N 1
ATOM 815 C CA . ARG A 1 101 ? 4.645 -7.894 24.362 1.00 70.94 101 ARG A CA 1
ATOM 816 C C . ARG A 1 101 ? 4.367 -6.679 23.472 1.00 70.94 101 ARG A C 1
ATOM 818 O O . ARG A 1 101 ? 3.219 -6.324 23.214 1.00 70.94 101 ARG A O 1
ATOM 825 N N . LYS A 1 102 ? 5.437 -6.044 22.981 1.00 76.06 102 LYS A N 1
ATOM 826 C CA . LYS A 1 102 ? 5.346 -4.987 21.956 1.00 76.06 102 LYS A CA 1
ATOM 827 C C . LYS A 1 102 ? 4.653 -5.535 20.696 1.00 76.06 102 LYS A C 1
ATOM 829 O O . LYS A 1 102 ? 4.864 -6.698 20.355 1.00 76.06 102 LYS A O 1
ATOM 834 N N . GLY A 1 103 ? 3.839 -4.711 20.029 1.00 87.25 103 GLY A N 1
ATOM 835 C CA . GLY A 1 103 ? 3.160 -5.072 18.776 1.00 87.25 103 GLY A CA 1
ATOM 836 C C . GLY A 1 103 ? 1.632 -4.937 18.759 1.00 87.25 103 GLY A C 1
ATOM 837 O O . GLY A 1 103 ? 1.048 -4.997 17.681 1.00 87.25 103 GLY A O 1
ATOM 838 N N . ALA A 1 104 ? 0.963 -4.700 19.896 1.00 92.75 104 ALA A N 1
ATOM 839 C CA . ALA A 1 104 ? -0.504 -4.570 19.933 1.00 92.75 104 ALA A CA 1
ATOM 840 C C . ALA A 1 104 ? -1.036 -3.421 19.051 1.00 92.75 104 ALA A C 1
ATOM 842 O O . ALA A 1 104 ? -2.018 -3.592 18.334 1.00 92.75 104 ALA A O 1
ATOM 843 N N . LEU A 1 105 ? -0.346 -2.274 19.036 1.00 94.94 105 LEU A N 1
ATOM 844 C CA . LEU A 1 105 ? -0.700 -1.145 18.167 1.00 94.94 105 LEU A CA 1
ATOM 845 C C . LEU A 1 105 ? -0.528 -1.487 16.681 1.00 94.94 105 LEU A C 1
ATOM 847 O O . LEU A 1 105 ? -1.355 -1.102 15.856 1.00 94.94 105 LEU A O 1
ATOM 851 N N . ALA A 1 106 ? 0.532 -2.224 16.336 1.00 96.12 106 ALA A N 1
ATOM 852 C CA . ALA A 1 106 ? 0.776 -2.668 14.968 1.00 96.12 106 ALA A CA 1
ATOM 853 C C . ALA A 1 106 ? -0.277 -3.687 14.505 1.00 96.12 106 ALA A C 1
ATOM 855 O O . ALA A 1 106 ? -0.763 -3.569 13.385 1.00 96.12 106 ALA A O 1
ATOM 856 N N . ALA A 1 107 ? -0.678 -4.624 15.370 1.00 96.62 107 ALA A N 1
ATOM 857 C CA . ALA A 1 107 ? -1.748 -5.574 15.074 1.00 96.62 107 ALA A CA 1
ATOM 858 C C . ALA A 1 107 ? -3.086 -4.857 14.833 1.00 96.62 107 ALA A C 1
ATOM 860 O O . ALA A 1 107 ? -3.739 -5.113 13.825 1.00 96.62 107 ALA A O 1
ATOM 861 N N . TYR A 1 108 ? -3.454 -3.899 15.695 1.00 97.69 108 TYR A N 1
ATOM 862 C CA . TYR A 1 108 ? -4.687 -3.116 15.536 1.00 97.69 108 TYR A CA 1
ATOM 863 C C . TYR A 1 108 ? -4.676 -2.295 14.239 1.00 97.69 108 TYR A C 1
ATOM 865 O O . TYR A 1 108 ? -5.661 -2.267 13.494 1.00 97.69 108 TYR A O 1
ATOM 873 N N . ARG A 1 109 ? -3.538 -1.652 13.935 1.00 98.19 109 ARG A N 1
ATOM 874 C CA . ARG A 1 109 ? -3.328 -0.958 12.660 1.00 98.19 109 ARG A CA 1
ATOM 875 C C . ARG A 1 109 ? -3.561 -1.903 11.486 1.00 98.19 109 ARG A C 1
ATOM 877 O O . ARG A 1 109 ? -4.278 -1.532 10.568 1.00 98.19 109 ARG A O 1
ATOM 884 N N . ASP A 1 110 ? -2.954 -3.087 11.503 1.00 98.12 110 ASP A N 1
ATOM 885 C CA . ASP A 1 110 ? -3.020 -4.040 10.390 1.00 98.12 110 ASP A CA 1
ATOM 886 C C . ASP A 1 110 ? -4.447 -4.583 10.197 1.00 98.12 110 ASP A C 1
ATOM 888 O O . ASP A 1 110 ? -4.931 -4.634 9.066 1.00 98.12 110 ASP A O 1
ATOM 892 N N . ALA A 1 111 ? -5.165 -4.888 11.283 1.00 98.38 111 ALA A N 1
ATOM 893 C CA . ALA A 1 111 ? -6.571 -5.290 11.228 1.00 98.38 111 ALA A CA 1
ATOM 894 C C . ALA A 1 111 ? -7.460 -4.195 10.619 1.00 98.38 111 ALA A C 1
ATOM 896 O O . ALA A 1 111 ? -8.214 -4.440 9.674 1.00 98.38 111 ALA A O 1
ATOM 897 N N . THR A 1 112 ? -7.302 -2.953 11.081 1.00 98.75 112 THR A N 1
ATOM 898 C CA . THR A 1 112 ? -8.037 -1.805 10.530 1.00 98.75 112 THR A CA 1
ATOM 899 C C . THR A 1 112 ? -7.664 -1.538 9.072 1.00 98.75 112 THR A C 1
ATOM 901 O O . THR A 1 112 ? -8.522 -1.228 8.246 1.00 98.75 112 THR A O 1
ATOM 904 N N . LEU A 1 113 ? -6.387 -1.691 8.720 1.00 98.62 113 LEU A N 1
ATOM 905 C CA . LEU A 1 113 ? -5.889 -1.471 7.369 1.00 98.62 113 LEU A CA 1
ATOM 906 C C . LEU A 1 113 ? -6.588 -2.377 6.359 1.00 98.62 113 LEU A C 1
ATOM 908 O O . LEU A 1 113 ? -6.986 -1.893 5.300 1.00 98.62 113 LEU A O 1
ATOM 912 N N . PHE A 1 114 ? -6.779 -3.661 6.668 1.00 98.56 114 PHE A N 1
ATOM 913 C CA . PHE A 1 114 ? -7.473 -4.573 5.757 1.00 98.56 114 PHE A CA 1
ATOM 914 C C . PHE A 1 114 ? -8.960 -4.253 5.614 1.00 98.56 114 PHE A C 1
ATOM 916 O O . PHE A 1 114 ? -9.489 -4.303 4.500 1.00 98.56 114 PHE A O 1
ATOM 923 N N . LYS A 1 115 ? -9.608 -3.824 6.703 1.00 98.69 115 LYS A N 1
ATOM 924 C CA . LYS A 1 115 ? -10.981 -3.302 6.677 1.00 98.69 115 LYS A CA 1
ATOM 925 C C . LYS A 1 115 ? -11.093 -2.090 5.746 1.00 98.69 115 LYS A C 1
ATOM 927 O O . LYS A 1 115 ? -12.013 -2.029 4.935 1.00 98.69 115 LYS A O 1
ATOM 932 N N . VAL A 1 116 ? -10.116 -1.179 5.776 1.00 98.56 116 VAL A N 1
ATOM 933 C CA . VAL A 1 116 ? -10.067 -0.009 4.879 1.00 98.56 116 VAL A CA 1
ATOM 934 C C . VAL A 1 116 ? -9.751 -0.389 3.429 1.00 98.56 116 VAL A C 1
ATOM 936 O O . VAL A 1 116 ? -10.378 0.128 2.504 1.00 98.56 116 VAL A O 1
ATOM 939 N N . VAL A 1 117 ? -8.812 -1.311 3.196 1.00 98.12 117 VAL A N 1
ATOM 940 C CA . VAL A 1 117 ? -8.511 -1.818 1.845 1.00 98.12 117 VAL A CA 1
ATOM 941 C C . VAL A 1 117 ? -9.776 -2.366 1.189 1.00 98.12 117 VAL A C 1
ATOM 943 O O . VAL A 1 117 ? -10.070 -2.004 0.048 1.00 98.12 117 VAL A O 1
ATOM 946 N N . TYR A 1 118 ? -10.534 -3.187 1.919 1.00 97.44 118 TYR A N 1
ATOM 947 C CA . TYR A 1 118 ? -11.785 -3.755 1.430 1.00 97.44 118 TYR A CA 1
ATOM 948 C C . TYR A 1 118 ? -12.889 -2.698 1.297 1.00 97.44 118 TYR A C 1
ATOM 950 O O . TYR A 1 118 ? -13.490 -2.572 0.232 1.00 97.44 118 TYR A O 1
ATOM 958 N N . GLY A 1 119 ? -13.119 -1.898 2.343 1.00 97.19 119 GLY A N 1
ATOM 959 C CA . GLY A 1 119 ? -14.223 -0.937 2.417 1.00 97.19 119 GLY A CA 1
ATOM 960 C C . GLY A 1 119 ? -14.196 0.151 1.340 1.00 97.19 119 GLY A C 1
ATOM 961 O O . GLY A 1 119 ? -15.257 0.617 0.930 1.00 97.19 119 GLY A O 1
ATOM 962 N N . TRP A 1 120 ? -13.008 0.518 0.842 1.00 97.88 120 TRP A N 1
ATOM 963 C CA . TRP A 1 120 ? -12.834 1.550 -0.191 1.00 97.88 120 TRP A CA 1
ATOM 964 C C . TRP A 1 120 ? -12.186 1.038 -1.492 1.00 97.88 120 TRP A C 1
ATOM 966 O O . TRP A 1 120 ? -11.905 1.832 -2.393 1.00 97.88 120 TRP A O 1
ATOM 976 N N . GLY A 1 121 ? -11.943 -0.271 -1.633 1.00 96.19 121 GLY A N 1
ATOM 9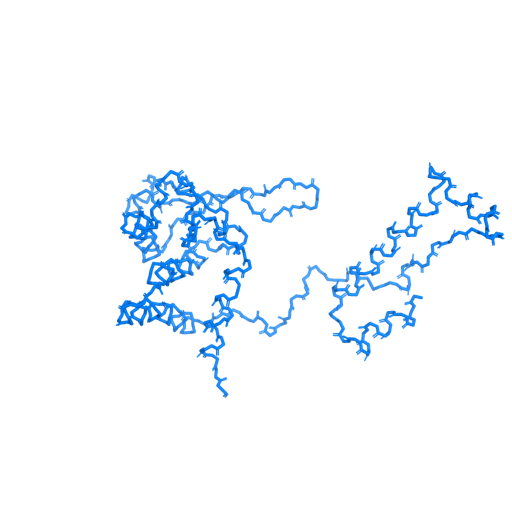77 C CA . GLY A 1 121 ? -11.404 -0.864 -2.866 1.00 96.19 121 GLY A CA 1
ATOM 978 C C . GLY A 1 121 ? -10.036 -0.297 -3.269 1.00 96.19 121 GLY A C 1
ATOM 979 O O . GLY A 1 121 ? -9.818 0.111 -4.423 1.00 96.19 121 GLY A O 1
ATOM 980 N N . LEU A 1 122 ? -9.126 -0.213 -2.299 1.00 97.31 122 LEU A N 1
ATOM 981 C CA . LEU A 1 122 ? -7.828 0.440 -2.457 1.00 97.31 122 LEU A CA 1
ATOM 982 C C . LEU A 1 122 ? -6.742 -0.532 -2.911 1.00 97.31 122 LEU A C 1
ATOM 984 O O . LEU A 1 122 ? -6.670 -1.681 -2.481 1.00 97.31 122 LEU A O 1
ATOM 988 N N . ARG A 1 123 ? -5.821 -0.041 -3.742 1.00 95.94 123 ARG A N 1
ATOM 989 C CA . ARG A 1 123 ? -4.564 -0.755 -4.021 1.00 95.94 123 ARG A CA 1
ATOM 990 C C . ARG A 1 123 ? -3.585 -0.557 -2.869 1.00 95.94 123 ARG A C 1
ATOM 992 O O . ARG A 1 123 ? -3.529 0.529 -2.307 1.00 95.94 123 ARG A O 1
ATOM 999 N N . ARG A 1 124 ? -2.690 -1.520 -2.619 1.00 95.44 124 ARG A N 1
ATOM 1000 C CA . ARG A 1 124 ? -1.646 -1.417 -1.572 1.00 95.44 124 ARG A CA 1
ATOM 1001 C C . ARG A 1 124 ? -0.859 -0.096 -1.585 1.00 95.44 124 ARG A C 1
ATOM 1003 O O . ARG A 1 124 ? -0.604 0.481 -0.533 1.00 95.44 124 ARG A O 1
ATOM 1010 N N . THR A 1 125 ? -0.518 0.423 -2.768 1.00 95.75 125 THR A N 1
ATOM 1011 C CA . THR A 1 125 ? 0.170 1.718 -2.910 1.00 95.75 125 THR A CA 1
ATOM 1012 C C . THR A 1 125 ? -0.726 2.891 -2.523 1.00 95.75 125 THR A C 1
ATOM 1014 O O . THR A 1 125 ? -0.267 3.783 -1.818 1.00 95.75 125 THR A O 1
ATOM 1017 N N . GLU A 1 126 ? -1.997 2.868 -2.925 1.00 98.06 126 GLU A N 1
ATOM 1018 C CA . GLU A 1 126 ? -2.987 3.883 -2.548 1.00 98.06 126 GLU A CA 1
ATOM 1019 C C . GLU A 1 126 ? -3.159 3.880 -1.023 1.00 98.06 126 GLU A C 1
ATOM 1021 O O . GLU A 1 126 ? -2.963 4.914 -0.389 1.00 98.06 126 GLU A O 1
ATOM 1026 N N . THR A 1 127 ? -3.377 2.701 -0.430 1.00 98.25 127 THR A N 1
ATOM 1027 C CA . THR A 1 127 ? -3.493 2.495 1.019 1.00 98.25 127 THR A CA 1
ATOM 1028 C C . THR A 1 127 ? -2.282 3.032 1.771 1.00 98.25 127 THR A C 1
ATOM 1030 O O . THR A 1 127 ? -2.445 3.820 2.697 1.00 98.25 127 THR A O 1
ATOM 1033 N N . SER A 1 128 ? -1.061 2.670 1.359 1.00 97.94 128 SER A N 1
ATOM 1034 C CA . SER A 1 128 ? 0.166 3.124 2.031 1.00 97.94 128 SER A CA 1
ATOM 1035 C C . SER A 1 128 ? 0.322 4.645 2.039 1.00 97.94 128 SER A C 1
ATOM 1037 O O . SER A 1 128 ? 0.951 5.193 2.942 1.00 97.94 128 SER A O 1
ATOM 1039 N N . LYS A 1 129 ? -0.236 5.336 1.037 1.00 98.12 129 LYS A N 1
ATOM 1040 C CA . LYS A 1 129 ? -0.062 6.775 0.817 1.00 98.12 129 LYS A CA 1
ATOM 1041 C C . LYS A 1 129 ? -1.150 7.629 1.464 1.00 98.12 129 LYS A C 1
ATOM 1043 O O . LYS A 1 129 ? -1.013 8.846 1.424 1.00 98.12 129 LYS A O 1
ATOM 1048 N N . LEU A 1 130 ? -2.159 7.017 2.085 1.00 98.56 130 LEU A N 1
ATOM 1049 C CA . LEU A 1 130 ? -3.212 7.751 2.780 1.00 98.56 130 LEU A CA 1
ATOM 1050 C C . LEU A 1 130 ? -2.651 8.616 3.911 1.00 98.56 130 LEU A C 1
A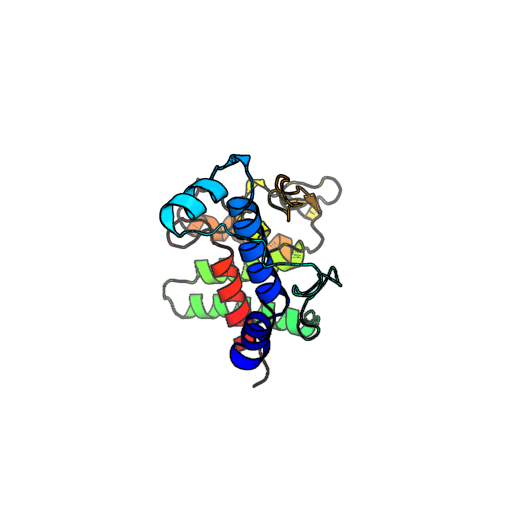TOM 1052 O O . LEU A 1 130 ? -1.797 8.175 4.690 1.00 98.56 130 LEU A O 1
ATOM 1056 N N . ASP A 1 131 ? -3.170 9.829 4.004 1.00 98.56 131 ASP A N 1
ATOM 1057 C CA . ASP A 1 131 ? -3.050 10.734 5.140 1.00 98.56 131 ASP A CA 1
ATOM 1058 C C . ASP A 1 131 ? -4.390 10.831 5.867 1.00 98.56 131 ASP A C 1
ATOM 1060 O O . ASP A 1 131 ? -5.441 10.576 5.285 1.00 98.56 131 ASP A O 1
ATOM 1064 N N . VAL A 1 132 ? -4.370 11.222 7.143 1.00 98.06 132 VAL A N 1
ATOM 1065 C CA . VAL A 1 132 ? -5.611 11.404 7.925 1.00 98.06 132 VAL A CA 1
ATOM 1066 C C . VAL A 1 132 ? -6.553 12.410 7.250 1.00 98.06 132 VAL A C 1
ATOM 1068 O O . VAL A 1 132 ? -7.766 12.225 7.254 1.00 98.06 132 VAL A O 1
ATOM 1071 N N . VAL A 1 133 ? -5.984 13.437 6.614 1.00 97.69 133 VAL A N 1
ATOM 1072 C CA . VAL A 1 133 ? -6.720 14.495 5.903 1.00 97.69 133 VAL A CA 1
ATOM 1073 C C . VAL A 1 133 ? -7.377 14.037 4.600 1.00 97.69 133 VAL A C 1
ATOM 1075 O O . VAL A 1 133 ? -8.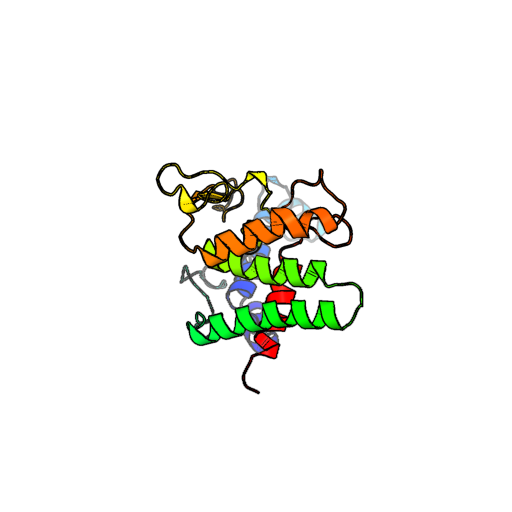157 14.793 4.032 1.00 97.69 133 VAL A O 1
ATOM 1078 N N . ASP A 1 134 ? -7.074 12.830 4.113 1.00 98.44 134 ASP A N 1
ATOM 1079 C CA . ASP A 1 134 ? -7.696 12.306 2.894 1.00 98.44 134 ASP A CA 1
ATOM 1080 C C . ASP A 1 134 ? -9.162 11.886 3.133 1.00 98.44 134 ASP A C 1
ATOM 1082 O O . ASP A 1 134 ? -9.904 11.672 2.175 1.00 98.44 134 ASP A O 1
ATOM 1086 N N . PHE A 1 135 ? -9.607 11.779 4.392 1.00 98.44 135 PHE A N 1
ATOM 1087 C CA . PHE A 1 135 ? -11.016 11.577 4.723 1.00 98.44 135 PHE A CA 1
ATOM 1088 C C . PHE A 1 135 ? -11.787 12.898 4.797 1.00 98.44 135 PHE A C 1
ATOM 1090 O O . PHE A 1 135 ? -11.327 13.890 5.363 1.00 98.44 135 PHE A O 1
ATOM 1097 N N . GLY A 1 136 ? -13.000 12.884 4.249 1.00 97.50 136 GLY A N 1
ATOM 1098 C CA . GLY A 1 136 ? -13.889 14.039 4.189 1.00 97.50 136 GLY A CA 1
ATOM 1099 C C . GLY A 1 136 ? -15.322 13.713 4.598 1.00 97.50 136 GLY A C 1
ATOM 1100 O O . GLY A 1 136 ? -15.761 12.562 4.607 1.00 97.50 136 GLY A O 1
ATOM 1101 N N . ARG A 1 137 ? -16.085 14.759 4.927 1.00 97.69 137 ARG A N 1
ATOM 1102 C CA . ARG A 1 137 ? -17.526 14.651 5.197 1.00 97.69 137 ARG A CA 1
ATOM 1103 C C . ARG A 1 137 ? -18.302 14.502 3.890 1.00 97.69 137 ARG A C 1
ATOM 1105 O O . ARG A 1 137 ? -18.003 15.181 2.913 1.00 97.69 137 ARG A O 1
ATOM 1112 N N . ASN A 1 138 ? -19.371 13.710 3.915 1.00 97.12 138 ASN A N 1
ATOM 1113 C CA . ASN A 1 138 ? -20.362 13.673 2.843 1.00 97.12 138 ASN A CA 1
ATOM 1114 C C . ASN A 1 138 ? -21.709 14.199 3.369 1.00 97.12 138 ASN A C 1
ATOM 1116 O O . ASN A 1 138 ? -22.351 13.493 4.147 1.00 97.12 138 ASN A O 1
ATOM 1120 N N . PRO A 1 139 ? -22.187 15.384 2.942 1.00 96.31 139 PRO A N 1
ATOM 1121 C CA . PRO A 1 139 ? -23.483 15.917 3.377 1.00 96.31 139 PRO A CA 1
ATOM 1122 C C . PRO A 1 139 ? -24.671 14.996 3.072 1.00 96.31 139 PRO A C 1
ATOM 1124 O O . PRO A 1 139 ? -25.682 15.051 3.762 1.00 96.31 139 PRO A O 1
ATOM 1127 N N . LYS A 1 140 ? -24.549 14.135 2.053 1.00 96.38 140 LYS A N 1
ATOM 1128 C CA . LYS A 1 140 ? -25.579 13.157 1.673 1.00 96.38 140 LYS A CA 1
ATOM 1129 C C . LYS A 1 140 ? -25.497 11.846 2.464 1.00 96.38 140 LYS A C 1
ATOM 1131 O O . LYS A 1 140 ? -26.368 11.000 2.306 1.00 96.38 140 LYS A O 1
ATOM 1136 N N . ALA A 1 141 ? -24.459 11.664 3.279 1.00 95.44 141 ALA A N 1
ATOM 1137 C CA . ALA A 1 141 ? -24.280 10.505 4.150 1.00 95.44 141 ALA A CA 1
ATOM 1138 C C . ALA A 1 141 ? -23.733 10.942 5.528 1.00 95.44 141 ALA A C 1
ATOM 1140 O O . ALA A 1 141 ? -22.607 10.585 5.896 1.00 95.44 141 ALA A O 1
ATOM 1141 N N . PRO A 1 142 ? -24.500 11.751 6.289 1.00 95.31 142 PRO A N 1
ATOM 1142 C CA . PRO A 1 142 ? -24.050 12.332 7.555 1.00 95.31 142 PRO A CA 1
ATOM 1143 C C . PRO A 1 142 ? -23.727 11.285 8.629 1.00 95.31 142 PRO A C 1
ATOM 1145 O O . PRO A 1 142 ? -22.906 11.556 9.504 1.00 95.31 142 PRO A O 1
ATOM 1148 N N . GLN A 1 143 ? -24.304 10.083 8.539 1.00 95.69 143 GLN A N 1
ATOM 1149 C CA . GLN A 1 143 ? -24.039 8.969 9.452 1.00 95.69 143 GLN A CA 1
ATOM 1150 C C . GLN A 1 143 ? -22.564 8.539 9.484 1.00 95.69 143 GLN A C 1
ATOM 1152 O O . GLN A 1 143 ? -22.123 7.963 10.469 1.00 95.69 143 GLN A O 1
ATOM 1157 N N . PHE A 1 144 ? -21.783 8.838 8.438 1.00 96.88 144 PHE A N 1
ATOM 1158 C CA . PHE A 1 144 ? -20.351 8.520 8.388 1.00 96.88 144 PHE A CA 1
ATOM 1159 C C . PHE A 1 144 ? -19.450 9.628 8.955 1.00 96.88 144 PHE A C 1
ATOM 1161 O O . PHE A 1 144 ? -18.223 9.512 8.920 1.00 96.88 144 PHE A O 1
ATOM 1168 N N . GLY A 1 145 ? -20.024 10.723 9.464 1.00 96.31 145 GLY A N 1
ATOM 1169 C CA . GLY A 1 145 ? -19.272 11.801 10.101 1.00 96.31 145 GLY A CA 1
ATOM 1170 C C . GLY A 1 145 ? -18.149 12.354 9.213 1.00 96.31 145 GLY A C 1
ATOM 1171 O O . GLY A 1 145 ? -18.381 12.765 8.075 1.00 96.31 145 GLY A O 1
ATOM 1172 N N . ARG A 1 146 ? -16.917 12.383 9.744 1.00 96.94 146 ARG A N 1
ATOM 1173 C CA . ARG A 1 146 ? -15.707 12.874 9.046 1.00 96.94 146 ARG A CA 1
ATOM 1174 C C . ARG A 1 146 ? -15.155 11.904 7.996 1.00 96.94 146 ARG A C 1
ATOM 1176 O O . ARG A 1 146 ? -14.245 12.281 7.271 1.00 96.94 146 ARG A O 1
ATOM 1183 N N . TYR A 1 147 ? -15.716 10.704 7.898 1.00 98.00 147 TYR A N 1
ATOM 1184 C CA . TYR A 1 147 ? -15.232 9.615 7.056 1.00 98.00 147 TYR A CA 1
ATOM 1185 C C . TYR A 1 147 ? -16.265 9.246 5.982 1.00 98.00 147 TYR A C 1
ATOM 1187 O O . TYR A 1 147 ? -16.398 8.081 5.624 1.00 98.00 147 TYR A O 1
ATOM 1195 N N . GLY A 1 148 ? -17.042 10.213 5.481 1.00 97.50 148 GLY A N 1
ATOM 1196 C CA . GLY A 1 148 ? -18.073 9.999 4.456 1.00 97.50 148 GLY A CA 1
ATOM 1197 C C . GLY A 1 148 ? -17.535 9.879 3.026 1.00 97.50 148 GLY A C 1
ATOM 1198 O O . GLY A 1 148 ? -18.206 9.308 2.163 1.00 97.50 148 GLY A O 1
ATOM 1199 N N . THR A 1 149 ? -16.331 10.389 2.774 1.00 97.81 149 THR A N 1
ATOM 1200 C CA . THR A 1 149 ? -15.595 10.247 1.512 1.00 97.81 149 THR A CA 1
ATOM 1201 C C . THR A 1 149 ? -14.112 10.003 1.769 1.00 97.81 149 THR A C 1
ATOM 1203 O O . THR A 1 149 ? -13.586 10.473 2.776 1.00 97.81 149 THR A O 1
ATOM 1206 N N . LEU A 1 150 ? -13.427 9.358 0.827 1.00 98.50 150 LEU A N 1
ATOM 1207 C CA . LEU A 1 150 ? -11.977 9.170 0.826 1.00 98.50 150 LEU A CA 1
ATOM 1208 C C . LEU A 1 150 ? -11.359 9.671 -0.486 1.00 98.50 150 LEU A C 1
ATOM 1210 O O . LEU A 1 150 ? -11.661 9.151 -1.564 1.00 98.50 150 LEU A O 1
ATOM 1214 N N . ASP A 1 151 ? -10.456 10.644 -0.393 1.00 98.12 151 ASP A N 1
ATOM 1215 C CA . ASP A 1 151 ? -9.699 11.191 -1.516 1.00 98.12 151 ASP A CA 1
ATOM 1216 C C . ASP A 1 151 ? -8.429 10.377 -1.794 1.00 98.12 151 ASP A C 1
ATOM 1218 O O . ASP A 1 151 ? -7.372 10.547 -1.188 1.00 98.12 151 ASP A O 1
ATOM 1222 N N . VAL A 1 152 ? -8.494 9.505 -2.797 1.00 97.94 152 VAL A N 1
ATOM 1223 C CA . VAL A 1 152 ? -7.343 8.719 -3.246 1.00 97.94 152 VAL A CA 1
ATOM 1224 C C . VAL A 1 152 ? -6.489 9.563 -4.188 1.00 97.94 152 VAL A C 1
ATOM 1226 O O . VAL A 1 152 ? -6.860 9.801 -5.339 1.00 97.94 152 VAL A O 1
ATOM 1229 N N . ARG A 1 153 ? -5.314 9.996 -3.714 1.00 96.69 153 ARG A N 1
ATOM 1230 C CA . ARG A 1 153 ? -4.388 10.866 -4.468 1.00 96.69 153 ARG A CA 1
ATOM 1231 C C . ARG A 1 153 ? -3.409 10.131 -5.385 1.00 96.69 153 ARG A C 1
ATOM 1233 O O . ARG A 1 153 ? -2.982 10.691 -6.389 1.00 96.69 153 ARG A O 1
ATOM 1240 N N . TYR A 1 154 ? -3.053 8.892 -5.047 1.00 95.00 154 TYR A N 1
ATOM 1241 C CA . TYR A 1 154 ? -1.961 8.146 -5.688 1.00 95.00 154 TYR A CA 1
ATOM 1242 C C . TYR A 1 154 ? -2.452 6.917 -6.464 1.00 95.00 154 TYR A C 1
ATOM 1244 O O . TYR A 1 154 ? -1.894 5.826 -6.348 1.00 95.00 154 TYR A O 1
ATOM 1252 N N . GLY A 1 155 ? -3.521 7.083 -7.245 1.00 91.31 155 GLY A N 1
ATOM 1253 C CA . GLY A 1 155 ? -4.067 6.018 -8.080 1.00 91.31 155 GLY A CA 1
ATOM 1254 C C . GLY A 1 155 ? -3.160 5.650 -9.256 1.00 91.31 155 GLY A C 1
ATOM 1255 O O . GLY A 1 155 ? -2.342 6.455 -9.710 1.00 91.31 155 GLY A O 1
ATOM 1256 N N . LYS A 1 156 ? -3.334 4.430 -9.786 1.00 89.06 156 LYS A N 1
ATOM 1257 C CA . LYS A 1 156 ? -2.550 3.904 -10.923 1.00 89.06 156 LYS A CA 1
ATOM 1258 C C . LYS A 1 156 ? -2.529 4.901 -12.093 1.00 89.06 156 LYS A C 1
ATOM 1260 O O . LYS A 1 156 ? -3.569 5.198 -12.682 1.00 89.06 156 LYS A O 1
ATOM 1265 N N . ALA A 1 157 ? -1.338 5.391 -12.430 1.00 86.88 157 ALA A N 1
ATOM 1266 C CA . ALA A 1 157 ? -1.116 6.315 -13.536 1.00 86.88 157 ALA A CA 1
ATOM 1267 C C . ALA A 1 157 ? -1.124 5.604 -14.901 1.00 86.88 157 ALA A C 1
ATOM 1269 O O . ALA A 1 157 ? -0.872 4.400 -14.998 1.00 86.88 157 ALA A O 1
ATOM 1270 N N . LYS A 1 158 ? -1.380 6.368 -15.972 1.00 84.81 158 LYS A N 1
ATOM 1271 C CA . LYS A 1 158 ? -0.989 5.959 -17.332 1.00 84.81 158 LYS A CA 1
ATOM 1272 C C . LYS A 1 158 ? 0.517 6.202 -17.503 1.00 84.81 158 LYS A C 1
ATOM 1274 O O . LYS A 1 158 ? 1.080 7.044 -16.808 1.00 84.81 158 LYS A O 1
ATOM 1279 N N . LYS A 1 159 ? 1.171 5.479 -18.419 1.00 81.12 159 LYS A N 1
ATOM 1280 C CA . LYS A 1 159 ? 2.605 5.669 -18.705 1.00 81.12 159 LYS A CA 1
ATOM 1281 C C . LYS A 1 159 ? 2.877 7.147 -19.032 1.00 81.12 159 LYS A C 1
ATOM 1283 O O . LYS A 1 159 ? 2.178 7.718 -19.864 1.00 81.12 159 LYS A O 1
ATOM 1288 N N . GLY A 1 160 ? 3.847 7.750 -18.341 1.00 85.88 160 GLY A N 1
ATOM 1289 C CA . GLY A 1 160 ? 4.232 9.159 -18.507 1.00 85.88 160 GLY A CA 1
ATOM 1290 C C . GLY A 1 160 ? 3.272 10.194 -17.904 1.00 85.88 160 GLY A C 1
ATOM 1291 O O . GLY A 1 160 ? 3.472 11.382 -18.116 1.00 85.88 160 GLY A O 1
ATOM 1292 N N . GLN A 1 161 ? 2.233 9.775 -17.175 1.00 88.19 161 GLN A N 1
ATOM 1293 C CA . GLN A 1 161 ? 1.237 10.675 -16.580 1.00 88.19 161 GLN A CA 1
ATOM 1294 C C . GLN A 1 161 ? 1.363 10.712 -15.049 1.00 88.19 161 GLN A C 1
ATOM 1296 O O . GLN A 1 161 ? 1.822 9.732 -14.454 1.00 88.19 161 GLN A O 1
ATOM 1301 N N . PRO A 1 162 ? 0.929 11.801 -14.385 1.00 91.38 162 PRO A N 1
ATOM 1302 C CA . PRO A 1 162 ? 0.879 11.846 -12.929 1.00 91.38 162 PRO A CA 1
ATOM 1303 C C . PRO A 1 162 ? -0.122 10.818 -12.361 1.00 91.38 162 PRO A C 1
ATOM 1305 O O . PRO A 1 162 ? -0.991 10.313 -13.088 1.00 91.38 162 PRO A O 1
ATOM 1308 N N . PRO A 1 163 ? -0.032 10.497 -11.054 1.00 92.75 163 PRO A N 1
ATOM 1309 C CA . PRO A 1 163 ? -0.991 9.624 -10.386 1.00 92.75 163 PRO A CA 1
ATOM 1310 C C . PRO A 1 163 ? -2.433 10.097 -10.568 1.00 92.75 163 PRO A C 1
ATOM 1312 O O . PRO A 1 163 ? -2.735 11.290 -10.511 1.00 92.75 163 PRO A O 1
ATOM 1315 N N . ARG A 1 164 ? -3.345 9.144 -10.777 1.00 92.62 164 ARG A N 1
ATOM 1316 C CA . ARG A 1 164 ? -4.768 9.456 -10.931 1.00 92.62 164 ARG A CA 1
ATOM 1317 C C . ARG A 1 164 ? -5.392 9.743 -9.574 1.00 92.62 164 ARG A C 1
ATOM 1319 O O . ARG A 1 164 ? -5.184 8.982 -8.630 1.00 92.62 164 ARG A O 1
ATOM 1326 N N . ARG A 1 165 ? -6.217 10.787 -9.512 1.00 95.19 165 ARG A N 1
ATOM 1327 C CA . ARG A 1 165 ? -7.027 11.107 -8.334 1.00 95.19 165 ARG A CA 1
ATOM 1328 C C . ARG A 1 165 ? -8.444 10.564 -8.498 1.00 95.19 165 ARG A C 1
ATOM 1330 O O . ARG A 1 165 ? -8.991 10.614 -9.599 1.00 95.19 165 ARG A O 1
ATOM 1337 N N . ARG A 1 166 ? -9.030 10.045 -7.419 1.00 95.38 166 ARG A N 1
ATOM 1338 C CA . ARG A 1 166 ? -10.449 9.659 -7.349 1.00 95.38 166 ARG A CA 1
ATOM 1339 C C . ARG A 1 166 ? -10.979 9.867 -5.935 1.00 95.38 166 ARG A C 1
ATOM 1341 O O . ARG A 1 166 ? -10.245 9.630 -4.983 1.00 95.38 166 ARG A O 1
ATOM 1348 N N . ASN A 1 167 ? -12.241 10.254 -5.816 1.00 96.38 167 ASN A N 1
ATOM 1349 C CA . ASN A 1 167 ? -12.955 10.254 -4.545 1.00 96.38 167 ASN A CA 1
ATOM 1350 C C . ASN A 1 167 ? -13.786 8.966 -4.449 1.00 96.38 167 ASN A C 1
ATOM 1352 O O . ASN A 1 167 ? -14.399 8.552 -5.437 1.00 96.38 167 ASN A O 1
ATOM 1356 N N . VAL A 1 168 ? -13.760 8.312 -3.293 1.00 97.62 168 VAL A N 1
ATOM 1357 C CA . VAL A 1 168 ? -14.518 7.088 -3.020 1.00 97.62 168 VAL A CA 1
ATOM 1358 C C . VAL A 1 168 ? -15.490 7.371 -1.884 1.00 97.62 168 VAL A C 1
ATOM 1360 O O . VAL A 1 168 ? -15.079 7.790 -0.804 1.00 97.62 168 VAL A O 1
ATOM 1363 N N . LEU A 1 169 ? -16.779 7.148 -2.126 1.00 97.94 169 LEU A N 1
ATOM 1364 C CA . LEU A 1 169 ? -17.808 7.324 -1.106 1.00 97.94 169 LEU A CA 1
ATOM 1365 C C . LEU A 1 169 ? -17.777 6.153 -0.127 1.00 97.94 169 LEU A C 1
ATOM 1367 O O . LEU A 1 169 ? -17.648 4.998 -0.535 1.00 97.94 169 LEU A O 1
ATOM 1371 N N . SER A 1 170 ? -17.930 6.453 1.156 1.00 98.12 170 SER A N 1
ATOM 1372 C CA . SER A 1 170 ? -18.052 5.422 2.179 1.00 98.12 170 SER A CA 1
ATOM 1373 C C . SER A 1 170 ? -19.409 4.738 2.076 1.00 98.12 170 SER A C 1
ATOM 1375 O O . SER A 1 170 ? -20.437 5.398 1.928 1.00 98.12 170 SER A O 1
ATOM 1377 N N . VAL A 1 171 ? -19.403 3.407 2.136 1.00 96.38 171 VAL A N 1
ATOM 1378 C CA . VAL A 1 171 ? -20.619 2.578 2.042 1.00 96.38 171 VAL A CA 1
ATOM 1379 C C . VAL A 1 171 ? -20.697 1.502 3.127 1.00 96.38 171 VAL A C 1
ATOM 1381 O O . VAL A 1 171 ? -21.779 0.999 3.409 1.00 96.38 171 VAL A O 1
ATOM 1384 N N . MET A 1 172 ? -19.571 1.170 3.768 1.00 96.38 172 MET A N 1
ATOM 1385 C CA . MET A 1 172 ? -19.476 0.133 4.797 1.00 96.38 172 MET A CA 1
ATOM 1386 C C . MET A 1 172 ? -19.373 0.770 6.186 1.00 96.38 172 MET A C 1
ATOM 1388 O O . MET A 1 172 ? -18.302 1.244 6.563 1.00 96.38 172 MET A O 1
ATOM 1392 N N . VAL A 1 173 ? -20.470 0.752 6.952 1.00 97.69 173 VAL A N 1
ATOM 1393 C CA . VAL A 1 173 ? -20.537 1.318 8.318 1.00 97.69 173 VAL A CA 1
ATOM 1394 C C . VAL A 1 173 ? -19.427 0.757 9.209 1.00 97.69 173 VAL A C 1
ATOM 1396 O O . VAL A 1 173 ? -18.638 1.522 9.750 1.00 97.69 173 VAL A O 1
ATOM 1399 N N . TRP A 1 174 ? -19.274 -0.567 9.250 1.00 97.31 174 TRP A N 1
ATOM 1400 C CA . TRP A 1 174 ? -18.268 -1.244 10.076 1.00 97.31 174 TRP A CA 1
ATOM 1401 C C . TRP A 1 174 ? -16.818 -0.859 9.726 1.00 97.31 174 TRP A C 1
ATOM 1403 O O . TRP A 1 174 ? -15.945 -0.839 10.592 1.00 97.31 174 TRP A O 1
ATOM 1413 N N . ALA A 1 175 ? -16.528 -0.538 8.460 1.00 98.00 175 ALA A N 1
ATOM 1414 C CA . ALA A 1 175 ? -15.187 -0.126 8.043 1.00 98.00 175 ALA A CA 1
ATOM 1415 C C . ALA A 1 175 ? -14.910 1.333 8.438 1.00 98.00 175 ALA A C 1
ATOM 1417 O O . ALA A 1 175 ? -13.783 1.672 8.802 1.00 98.00 175 ALA A O 1
ATOM 1418 N N . VAL A 1 176 ? -15.947 2.180 8.389 1.00 98.56 176 VAL A N 1
ATOM 1419 C CA . VAL A 1 176 ? -15.916 3.562 8.887 1.00 98.56 176 VAL A CA 1
ATOM 1420 C C . VAL A 1 176 ? -15.706 3.590 10.399 1.00 98.56 176 VAL A C 1
ATOM 1422 O O . VAL A 1 176 ? -14.840 4.318 10.871 1.00 98.56 176 VAL A O 1
ATOM 1425 N N . GLU A 1 177 ? -16.435 2.765 11.147 1.00 98.31 177 GLU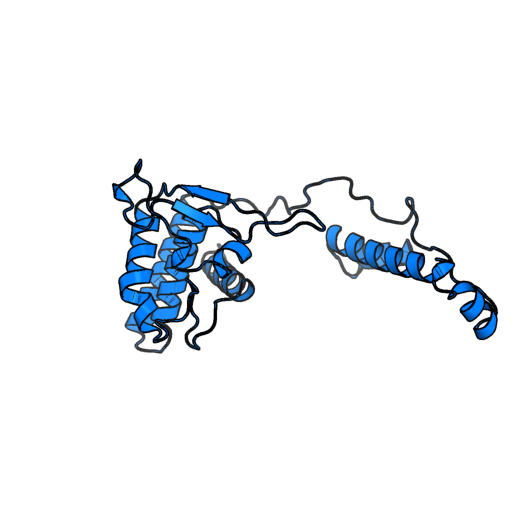 A N 1
ATOM 1426 C CA . GLU A 1 177 ? -16.273 2.639 12.600 1.00 98.31 177 GLU A CA 1
ATOM 1427 C C . GLU A 1 177 ? -14.853 2.190 12.965 1.00 98.31 177 GLU A C 1
ATOM 1429 O O . GLU A 1 177 ? -14.208 2.814 13.805 1.00 98.31 177 GLU A O 1
ATOM 1434 N N . ALA A 1 178 ? -14.315 1.180 12.271 1.00 98.44 178 ALA A N 1
ATOM 1435 C CA . ALA A 1 178 ? -12.959 0.694 12.517 1.00 98.44 178 ALA A CA 1
ATOM 1436 C C . ALA A 1 178 ? -11.881 1.761 12.255 1.00 98.44 178 ALA A C 1
ATOM 1438 O O . ALA A 1 178 ? -10.950 1.908 13.048 1.00 98.44 178 ALA A O 1
ATOM 1439 N N . VAL A 1 179 ? -11.980 2.516 11.151 1.00 98.62 179 VAL A N 1
ATOM 1440 C CA . VAL A 1 179 ? -10.992 3.570 10.860 1.00 98.62 179 VAL A CA 1
ATOM 1441 C C . VAL A 1 179 ? -11.142 4.770 11.791 1.00 98.62 179 VAL A C 1
ATOM 1443 O O . VAL A 1 179 ? -10.123 5.342 12.173 1.00 98.62 179 VAL A O 1
ATOM 1446 N N . ALA A 1 180 ? -12.365 5.119 12.198 1.00 98.44 180 ALA A N 1
ATOM 1447 C CA . ALA A 1 180 ? -12.605 6.170 13.181 1.00 98.44 180 ALA A CA 1
ATOM 1448 C C . ALA A 1 180 ? -11.964 5.815 14.528 1.00 98.44 180 ALA A C 1
ATOM 1450 O O . ALA A 1 180 ? -11.138 6.577 15.027 1.00 98.44 180 ALA A O 1
ATOM 1451 N N . GLU A 1 181 ? -12.238 4.614 15.044 1.00 98.38 181 GLU A N 1
ATOM 1452 C CA . GLU A 1 181 ? -11.644 4.105 16.285 1.00 98.38 181 GLU A CA 1
ATOM 1453 C C . GLU A 1 181 ? -10.112 4.070 16.202 1.00 98.38 181 GLU A C 1
ATOM 1455 O O . GLU A 1 181 ? -9.408 4.531 17.104 1.00 98.38 181 GLU A O 1
ATOM 1460 N N . TYR A 1 182 ? -9.563 3.592 15.082 1.00 98.50 182 TYR A N 1
ATOM 1461 C CA . TYR A 1 182 ? -8.121 3.602 14.884 1.00 98.50 182 TYR A CA 1
ATOM 1462 C C . TYR A 1 182 ? -7.544 5.020 14.901 1.00 98.50 182 TYR A C 1
ATOM 1464 O O . TYR A 1 182 ? -6.563 5.260 15.600 1.00 98.50 182 TYR A O 1
ATOM 1472 N N . VAL A 1 183 ? -8.113 5.963 14.147 1.00 98.12 183 VAL A N 1
ATOM 1473 C CA . VAL A 1 183 ? -7.588 7.334 14.042 1.00 98.12 183 VAL A CA 1
ATOM 1474 C C . VAL A 1 183 ? -7.696 8.083 15.367 1.00 98.12 183 VAL A C 1
ATOM 1476 O O . VAL A 1 183 ? -6.769 8.818 15.713 1.00 98.12 183 VAL A O 1
ATOM 1479 N N . GLU A 1 184 ? -8.789 7.894 16.100 1.00 96.69 184 GLU A N 1
ATOM 1480 C CA . GLU A 1 184 ? -9.111 8.657 17.306 1.00 96.69 184 GLU A CA 1
ATOM 1481 C C . GLU A 1 184 ? -8.453 8.068 18.561 1.00 96.69 184 GLU A C 1
ATOM 1483 O O . GLU A 1 184 ? -7.907 8.821 19.367 1.00 96.69 184 GLU A O 1
ATOM 1488 N N . ASN A 1 185 ? -8.409 6.738 18.695 1.00 96.88 185 ASN A N 1
ATOM 1489 C CA . ASN A 1 185 ? -8.007 6.079 19.943 1.00 96.88 185 ASN A CA 1
ATOM 1490 C C . ASN A 1 185 ? -6.695 5.285 19.849 1.00 96.88 185 ASN A C 1
ATOM 1492 O O . ASN A 1 185 ? -5.993 5.122 20.852 1.00 96.88 185 ASN A O 1
ATOM 1496 N N . VAL A 1 186 ? -6.310 4.796 18.665 1.00 96.69 186 VAL A N 1
ATOM 1497 C CA . VAL A 1 186 ? -5.147 3.895 18.521 1.00 96.69 186 VAL A CA 1
ATOM 1498 C C . VAL A 1 186 ? -3.937 4.594 17.913 1.00 96.69 186 VAL A C 1
ATOM 1500 O O . VAL A 1 186 ? -2.837 4.529 18.460 1.00 96.69 186 VAL A O 1
ATOM 1503 N N . ARG A 1 187 ? -4.118 5.290 16.793 1.00 97.50 187 ARG A N 1
ATOM 1504 C CA . ARG A 1 187 ? -3.070 5.992 16.054 1.00 97.50 187 ARG A CA 1
ATOM 1505 C C . ARG A 1 187 ? -2.304 7.001 16.923 1.00 97.50 187 ARG A C 1
ATOM 1507 O O . ARG A 1 187 ? -1.075 6.985 16.836 1.00 97.50 187 ARG A O 1
ATOM 1514 N N . PRO A 1 188 ? -2.934 7.812 17.804 1.00 97.00 188 PRO A N 1
ATOM 1515 C CA . PRO A 1 188 ? -2.199 8.733 18.678 1.00 97.00 188 PRO A CA 1
ATOM 1516 C C . PRO A 1 188 ? -1.223 8.021 19.623 1.00 97.00 188 PRO A C 1
ATOM 1518 O O . PRO A 1 188 ? -0.171 8.562 19.956 1.00 97.00 188 PRO A O 1
ATOM 1521 N N . ARG A 1 189 ? -1.513 6.767 19.998 1.00 96.06 189 ARG A N 1
ATOM 1522 C CA . ARG A 1 189 ? -0.680 5.965 20.909 1.00 96.06 189 ARG A CA 1
ATOM 1523 C C . ARG A 1 189 ? 0.642 5.513 20.286 1.00 96.06 189 ARG A C 1
ATOM 1525 O O . ARG A 1 189 ? 1.509 5.045 21.016 1.00 96.06 189 ARG A O 1
ATOM 1532 N N . PHE A 1 190 ? 0.825 5.674 18.971 1.00 95.56 190 PHE A N 1
ATOM 1533 C CA . PHE A 1 190 ? 2.137 5.512 18.337 1.00 95.56 190 PHE A CA 1
ATOM 1534 C C . PHE A 1 190 ? 3.118 6.632 18.725 1.00 95.56 190 PHE A C 1
ATOM 1536 O O . PHE A 1 190 ? 4.315 6.442 18.551 1.00 95.56 190 PHE A O 1
ATOM 1543 N N . GLY A 1 191 ? 2.643 7.768 19.256 1.00 96.56 191 GLY A N 1
ATOM 1544 C CA . GLY A 1 191 ? 3.503 8.854 19.743 1.00 96.56 191 GLY A CA 1
ATOM 1545 C C . GLY A 1 191 ? 3.973 9.844 18.672 1.00 96.56 191 GLY A C 1
ATOM 1546 O O . GLY A 1 191 ? 4.913 10.592 18.915 1.00 96.56 191 GLY A O 1
ATOM 1547 N N . PHE A 1 192 ? 3.325 9.870 17.502 1.00 96.44 192 PHE A N 1
ATOM 1548 C CA . PHE A 1 192 ? 3.676 10.755 16.380 1.00 96.44 192 PHE A CA 1
ATOM 1549 C C . PHE A 1 192 ? 2.460 11.581 15.910 1.00 96.44 192 PHE A C 1
ATOM 1551 O O . PHE A 1 192 ? 1.960 11.351 14.806 1.00 96.44 192 PHE A O 1
ATOM 1558 N N . PRO A 1 193 ? 1.936 12.506 16.740 1.00 92.56 193 PRO A N 1
ATOM 1559 C CA . PRO A 1 193 ? 0.691 13.227 16.453 1.00 92.56 193 PRO A CA 1
ATOM 1560 C C . PRO A 1 193 ? 0.757 14.067 15.168 1.00 92.56 193 PRO A C 1
ATOM 1562 O O . PRO A 1 193 ? -0.206 14.066 14.402 1.00 92.56 193 PRO A O 1
ATOM 1565 N N . ASP A 1 194 ? 1.905 14.694 14.894 1.00 95.00 194 ASP A N 1
ATOM 1566 C CA . ASP A 1 194 ? 2.102 15.583 13.738 1.00 95.00 194 ASP A CA 1
ATOM 1567 C C . ASP A 1 194 ? 2.430 14.840 12.435 1.00 95.00 194 ASP A C 1
ATOM 1569 O O . ASP A 1 194 ? 2.443 15.429 11.352 1.00 95.00 194 ASP A O 1
ATOM 1573 N N . HIS A 1 195 ? 2.711 13.535 12.503 1.00 97.38 195 HIS A N 1
ATOM 1574 C CA . HIS A 1 195 ? 2.979 12.759 11.298 1.00 97.38 195 HIS A CA 1
ATOM 1575 C C . HIS A 1 195 ? 1.679 12.656 10.484 1.00 97.38 195 HIS A C 1
ATOM 1577 O O . HIS A 1 195 ? 0.667 12.265 11.052 1.00 97.38 195 HIS A O 1
ATOM 1583 N N . PRO A 1 196 ? 1.641 12.945 9.171 1.00 97.81 196 PRO A N 1
ATOM 1584 C CA . PRO A 1 196 ? 0.375 13.025 8.427 1.00 97.81 196 PRO A CA 1
ATOM 1585 C C . PRO A 1 196 ? -0.208 11.656 8.042 1.00 97.81 196 PRO A C 1
ATOM 1587 O O . PRO A 1 196 ? -1.425 11.513 7.904 1.00 97.81 196 PRO A O 1
ATOM 1590 N N . ALA A 1 197 ? 0.645 10.632 7.899 1.00 98.38 197 ALA A N 1
ATOM 1591 C CA . ALA A 1 197 ? 0.232 9.325 7.385 1.00 98.38 197 ALA A CA 1
ATOM 1592 C C . ALA A 1 197 ? -0.857 8.674 8.235 1.00 98.38 197 ALA A C 1
ATOM 1594 O O . ALA A 1 197 ? -0.749 8.628 9.461 1.00 98.38 197 ALA A O 1
ATOM 1595 N N . LEU A 1 198 ? -1.856 8.090 7.577 1.00 98.50 198 LEU A N 1
ATOM 1596 C CA . LEU A 1 198 ? -2.873 7.289 8.245 1.00 98.50 198 LEU A CA 1
ATOM 1597 C C . LEU A 1 198 ? -2.226 6.079 8.935 1.00 98.50 198 LEU A C 1
ATOM 1599 O O . LEU A 1 198 ? -2.428 5.875 10.124 1.00 98.50 198 LEU A O 1
ATOM 1603 N N . TRP A 1 199 ? -1.365 5.348 8.221 1.00 98.44 199 TRP A N 1
ATOM 1604 C CA . TRP A 1 199 ? -0.711 4.134 8.718 1.00 98.44 199 TRP A CA 1
ATOM 1605 C C . TRP A 1 199 ? 0.728 4.403 9.161 1.00 98.44 199 TRP A C 1
ATOM 1607 O O . TRP A 1 199 ? 1.631 4.566 8.331 1.00 98.44 199 TRP A O 1
ATOM 1617 N N . ILE A 1 200 ? 0.945 4.416 10.476 1.00 97.00 200 ILE A N 1
ATOM 1618 C CA . ILE A 1 200 ? 2.248 4.691 11.095 1.00 97.00 200 ILE A CA 1
ATOM 1619 C C . ILE A 1 200 ? 2.901 3.378 11.559 1.00 97.00 200 ILE A C 1
ATOM 1621 O O . ILE A 1 200 ? 2.231 2.431 11.980 1.00 97.00 200 ILE A O 1
ATOM 1625 N N . THR A 1 201 ? 4.222 3.274 11.438 1.00 96.12 201 THR A N 1
ATOM 1626 C CA . THR A 1 201 ? 5.017 2.180 12.010 1.00 96.12 201 THR A CA 1
ATOM 1627 C C . THR A 1 201 ? 5.397 2.487 13.455 1.00 96.12 201 THR A C 1
ATOM 1629 O O . THR A 1 201 ? 5.440 3.639 13.863 1.00 96.12 201 THR A O 1
ATOM 1632 N N . GLU A 1 202 ? 5.756 1.477 14.246 1.00 93.12 202 GLU A N 1
ATOM 1633 C CA . GLU A 1 202 ? 6.218 1.705 15.630 1.00 93.12 202 GLU A CA 1
ATOM 1634 C C . GLU A 1 202 ? 7.476 2.595 15.716 1.00 93.12 202 GLU A C 1
ATOM 1636 O O . GLU A 1 202 ? 7.793 3.113 16.779 1.00 93.12 202 GLU A O 1
ATOM 1641 N N . ARG A 1 203 ? 8.183 2.797 14.594 1.00 92.88 203 ARG A N 1
ATOM 1642 C CA . ARG A 1 203 ? 9.353 3.682 14.479 1.00 92.88 203 ARG A CA 1
ATOM 1643 C C . ARG A 1 203 ? 9.010 5.088 13.961 1.00 92.88 203 ARG A C 1
ATOM 1645 O O . ARG A 1 203 ? 9.921 5.846 13.656 1.00 92.88 203 ARG A O 1
ATOM 1652 N N . GLY A 1 204 ? 7.728 5.415 13.793 1.00 93.81 204 GLY A N 1
ATOM 1653 C CA . GLY A 1 204 ? 7.272 6.739 13.347 1.00 93.81 204 GLY A CA 1
ATOM 1654 C C . GLY A 1 204 ? 7.336 6.990 11.847 1.00 93.81 204 GLY A C 1
ATOM 1655 O O . GLY A 1 204 ? 7.100 8.107 11.405 1.00 93.81 204 GLY A O 1
ATOM 1656 N N . GLY A 1 205 ? 7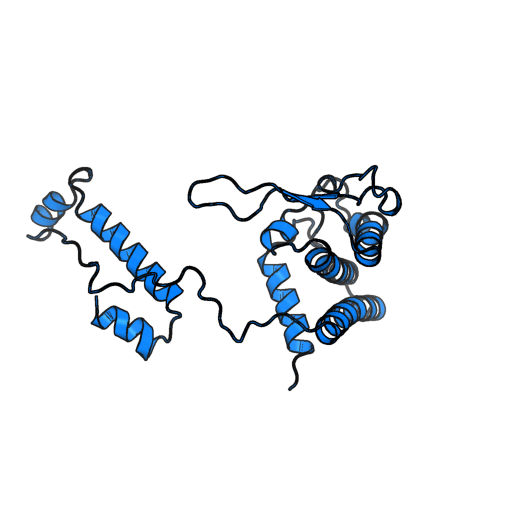.630 5.962 11.048 1.00 96.44 205 GLY A N 1
ATOM 1657 C CA . GLY A 1 205 ? 7.591 6.055 9.590 1.00 96.44 205 GLY A CA 1
ATOM 1658 C C . GLY A 1 205 ? 6.215 5.715 9.015 1.00 96.44 205 GLY A C 1
ATOM 1659 O O . GLY A 1 205 ? 5.393 5.066 9.661 1.00 96.44 205 GLY A O 1
ATOM 1660 N N . ARG A 1 206 ? 5.989 6.063 7.747 1.00 97.69 206 ARG A N 1
ATOM 1661 C CA . ARG A 1 206 ? 4.841 5.577 6.966 1.00 97.69 206 ARG A CA 1
ATOM 1662 C C . ARG A 1 206 ? 4.982 4.084 6.655 1.00 97.69 206 ARG A C 1
ATOM 1664 O O . ARG A 1 206 ? 6.043 3.644 6.205 1.00 97.69 206 ARG A O 1
ATOM 1671 N N . LEU A 1 207 ? 3.896 3.328 6.813 1.00 97.88 207 LEU A N 1
ATOM 1672 C CA . LEU A 1 207 ? 3.829 1.928 6.390 1.00 97.88 207 LEU A CA 1
ATOM 1673 C C . LEU A 1 207 ? 4.020 1.798 4.870 1.00 97.88 207 LEU A C 1
ATOM 1675 O O . LEU A 1 207 ? 3.383 2.513 4.099 1.00 97.88 207 LEU A O 1
ATOM 1679 N N . GLN A 1 208 ? 4.882 0.881 4.431 1.00 97.75 208 GLN A N 1
ATOM 1680 C CA . GLN A 1 208 ? 5.204 0.706 3.013 1.00 97.75 208 GLN A CA 1
ATOM 1681 C C . GLN A 1 208 ? 4.317 -0.355 2.342 1.00 97.75 208 GLN A C 1
ATOM 1683 O O . GLN A 1 208 ? 3.858 -1.279 3.016 1.00 97.75 208 GLN A O 1
ATOM 1688 N N . PRO A 1 209 ? 4.114 -0.284 1.009 1.00 97.31 209 PRO A N 1
ATOM 1689 C CA . PRO A 1 209 ? 3.340 -1.284 0.271 1.00 97.31 209 PRO A CA 1
ATOM 1690 C C . PRO A 1 209 ? 3.818 -2.727 0.471 1.00 97.31 209 PRO A C 1
ATOM 1692 O O . PRO A 1 209 ? 2.983 -3.625 0.510 1.00 97.31 209 PRO A O 1
ATOM 1695 N N . GLY A 1 210 ? 5.136 -2.939 0.602 1.00 97.50 210 GLY A N 1
ATOM 1696 C CA . GLY A 1 210 ? 5.722 -4.259 0.866 1.00 97.50 210 GLY A CA 1
ATOM 1697 C C . GLY A 1 210 ? 5.219 -4.845 2.182 1.00 97.50 210 GLY A C 1
ATOM 1698 O O . GLY A 1 210 ? 4.639 -5.916 2.181 1.00 97.50 210 GLY A O 1
ATOM 1699 N N . SER A 1 211 ? 5.264 -4.072 3.270 1.00 96.50 211 SER A N 1
ATOM 1700 C CA . SER A 1 211 ? 4.785 -4.522 4.584 1.00 96.50 211 SER A CA 1
ATOM 1701 C C . SER A 1 211 ? 3.294 -4.874 4.610 1.00 96.50 211 SER A C 1
ATOM 1703 O O . SER A 1 211 ? 2.888 -5.757 5.360 1.00 96.50 211 SER A O 1
ATOM 1705 N N . ILE A 1 212 ? 2.470 -4.195 3.801 1.00 97.94 212 ILE A N 1
ATOM 1706 C CA . ILE A 1 212 ? 1.049 -4.550 3.631 1.00 97.94 212 ILE A CA 1
ATOM 1707 C C . ILE A 1 212 ? 0.926 -5.911 2.937 1.00 97.94 212 ILE A C 1
ATOM 1709 O O . ILE A 1 212 ? 0.100 -6.730 3.331 1.00 97.94 212 ILE A O 1
ATOM 1713 N N . ASN A 1 213 ? 1.745 -6.141 1.908 1.00 96.81 213 ASN A N 1
ATOM 1714 C CA . ASN A 1 213 ? 1.766 -7.388 1.153 1.00 96.81 213 ASN A CA 1
ATOM 1715 C C . ASN A 1 213 ? 2.221 -8.559 2.031 1.00 96.81 213 ASN A C 1
ATOM 1717 O O . ASN A 1 213 ? 1.499 -9.543 2.129 1.00 96.81 213 ASN A O 1
ATOM 1721 N N . ASP A 1 214 ? 3.341 -8.402 2.738 1.00 97.38 214 ASP A N 1
ATOM 1722 C CA . ASP A 1 214 ? 3.892 -9.421 3.637 1.00 97.38 214 ASP A CA 1
ATOM 1723 C C . ASP A 1 214 ? 2.862 -9.824 4.701 1.00 97.38 214 ASP A C 1
ATOM 1725 O O . ASP A 1 214 ? 2.675 -11.001 5.008 1.00 97.38 214 ASP A O 1
ATOM 1729 N N . ARG A 1 215 ? 2.142 -8.837 5.256 1.00 97.00 215 ARG A N 1
ATOM 1730 C CA . ARG A 1 215 ? 1.103 -9.090 6.258 1.00 97.00 215 ARG A CA 1
ATOM 1731 C C . ARG A 1 215 ? -0.113 -9.798 5.662 1.00 97.00 215 ARG A C 1
ATOM 1733 O O . ARG A 1 215 ? -0.648 -10.699 6.302 1.00 97.00 215 ARG A O 1
ATOM 1740 N N . PHE A 1 216 ? -0.543 -9.402 4.463 1.00 96.75 216 PHE A N 1
ATOM 1741 C CA . PHE A 1 216 ? -1.646 -10.055 3.756 1.00 96.75 216 PHE A CA 1
ATOM 1742 C C . PHE A 1 216 ? -1.321 -11.521 3.461 1.00 96.75 216 PHE A C 1
ATOM 1744 O O . PHE A 1 216 ? -2.137 -12.391 3.753 1.00 96.75 216 PHE A O 1
ATOM 1751 N N . GLU A 1 217 ? -0.129 -11.792 2.928 1.00 95.69 217 GLU A N 1
ATOM 1752 C CA . GLU A 1 217 ? 0.342 -13.144 2.620 1.00 95.69 217 GLU A CA 1
ATOM 1753 C C . GLU A 1 217 ? 0.422 -13.996 3.885 1.00 95.69 217 GLU A C 1
ATOM 1755 O O . GLU A 1 217 ? -0.163 -15.072 3.919 1.00 95.69 217 GLU A O 1
ATOM 1760 N N . ALA A 1 218 ? 1.007 -13.472 4.967 1.00 96.75 218 ALA A N 1
ATOM 1761 C CA . ALA A 1 218 ? 1.065 -14.182 6.242 1.00 96.75 218 ALA A CA 1
ATOM 1762 C C . ALA A 1 218 ? -0.326 -14.574 6.777 1.00 96.75 218 ALA A C 1
ATOM 1764 O O . ALA A 1 218 ? -0.498 -15.677 7.292 1.00 96.75 218 ALA A O 1
ATOM 1765 N N . TYR A 1 219 ? -1.324 -13.689 6.670 1.00 96.75 219 TYR A N 1
ATOM 1766 C CA . TYR A 1 219 ? -2.687 -13.970 7.141 1.00 96.75 219 TYR A CA 1
ATOM 1767 C C . TYR A 1 219 ? -3.424 -14.938 6.213 1.00 96.75 219 TYR A C 1
ATOM 1769 O O . TYR A 1 219 ? -4.099 -15.849 6.688 1.00 96.75 219 TYR A O 1
ATOM 1777 N N . ARG A 1 220 ? -3.269 -14.774 4.894 1.00 94.50 220 ARG A N 1
ATOM 1778 C CA . ARG A 1 220 ? -3.818 -15.691 3.890 1.00 94.50 220 ARG A CA 1
ATOM 1779 C C . ARG A 1 220 ? -3.272 -17.103 4.094 1.00 94.50 220 ARG A C 1
ATOM 1781 O O . ARG A 1 220 ? -4.055 -18.043 4.145 1.00 94.50 220 ARG A O 1
ATOM 1788 N N . ASP A 1 221 ? -1.960 -17.246 4.236 1.00 94.50 221 ASP A N 1
ATOM 1789 C CA . ASP A 1 221 ? -1.296 -18.549 4.335 1.00 94.50 221 ASP A CA 1
ATOM 1790 C C . ASP A 1 221 ? -1.624 -19.245 5.662 1.00 94.50 221 ASP A C 1
ATOM 1792 O O . ASP A 1 221 ? -1.785 -20.461 5.700 1.00 94.50 221 ASP A O 1
ATOM 1796 N N . ALA A 1 222 ? -1.825 -18.481 6.741 1.00 95.25 222 ALA A N 1
ATOM 1797 C CA . ALA A 1 222 ? -2.296 -19.020 8.017 1.00 95.25 222 ALA A CA 1
ATOM 1798 C C . ALA A 1 222 ? -3.734 -19.573 7.965 1.00 95.25 222 ALA A C 1
ATOM 1800 O O . ALA A 1 222 ? -4.107 -20.372 8.827 1.00 95.25 222 ALA A O 1
ATOM 1801 N N . LEU A 1 223 ? -4.536 -19.136 6.990 1.00 93.69 223 LEU A N 1
ATOM 1802 C CA . LEU A 1 223 ? -5.925 -19.555 6.781 1.00 93.69 223 LEU A CA 1
ATOM 1803 C C . LEU A 1 223 ? -6.098 -20.514 5.599 1.00 93.69 223 LEU A C 1
ATOM 1805 O O . LEU A 1 223 ? -7.200 -21.034 5.400 1.00 93.69 223 LEU A O 1
ATOM 1809 N N . ALA A 1 224 ? -5.048 -20.732 4.806 1.00 82.81 224 ALA A N 1
ATOM 1810 C CA . ALA A 1 224 ? -5.092 -21.648 3.684 1.00 82.81 224 ALA A CA 1
ATOM 1811 C C . ALA A 1 224 ? -5.386 -23.072 4.194 1.00 82.81 224 ALA A C 1
ATOM 1813 O O . ALA A 1 224 ? -4.825 -23.484 5.217 1.00 82.81 224 ALA A O 1
ATOM 1814 N N . PRO A 1 225 ? -6.261 -23.836 3.513 1.00 69.62 225 PRO A N 1
ATOM 1815 C CA . PRO A 1 225 ? -6.389 -25.260 3.788 1.00 69.62 225 PRO A CA 1
ATOM 1816 C C . PRO A 1 225 ? -5.005 -25.904 3.651 1.00 69.62 225 PRO A C 1
ATOM 1818 O O . PRO A 1 225 ? -4.304 -25.625 2.677 1.00 69.62 225 PRO A O 1
ATOM 1821 N N . ARG A 1 226 ? -4.604 -26.706 4.643 1.00 48.34 226 ARG A N 1
ATOM 1822 C CA . ARG A 1 226 ? -3.399 -27.537 4.530 1.00 48.34 226 ARG A CA 1
ATOM 1823 C C . ARG A 1 226 ? -3.579 -28.612 3.471 1.00 48.34 226 ARG A C 1
ATOM 1825 O O . ARG A 1 226 ? -4.711 -29.140 3.384 1.00 48.34 226 ARG A O 1
#

Secondary structure (DSSP, 8-state):
-HHHHHHHHHTS---HHHHHHHHHHHHHHHHHHH-GGG-HHHHHHHHHSS-------TTSS-----S----TT-PPPPHHHHHHHHHHHHHHHHHHHHHTSTTHHHHHHHHHHHHHHHHHT--HHHHHH-BGGGEE--TT-GGGGGGSEEEEEEEPPPTTSPPEEEEEE---HHHHHHHHHIIIIIGGGGS-TT--BSSB-TTSSBPPHHHHHHHHHHHHHHHS--

pLDDT: mean 92.08, std 8.76, range [48.34, 98.75]

Organism: Kitasatospora aureofaciens (NCBI:txid1894)

InterPro domains:
  IPR002104 Integrase, catalytic domain [PS51898] (72-226)
  IPR011010 DNA breaking-rejoining enzyme, catalytic core [SSF56349] (75-222)
  IPR013762 Integrase-like, catalytic domain superfamily [G3DSA:1.10.443.10] (71-225)
  IPR044068 Core-binding (CB) domain [PS51900] (1-116)

Radius of gyration: 24.38 Å; chains: 1; bounding box: 63×44×63 Å